Protein AF-0000000086095939 (afdb_homodimer)

Organism: Naegleria lovaniensis (NCBI:txid51637)

Secondary structure (DSSP, 8-state):
--GGGTGGG------HHHHTTSTTEEEEEEEETTT--EEEEEEGGGS-HHHHHHHHHHHHHHHHHHHHHT---EEEEEEEEEE-SSS--EEEEEEE-SSEEEEEEE-/--TTTTGGG------HHHHTTSTTEEEEEEEETTT--EEEEEEGGGS-HHHHHHHHHHHHHHHHHHHHHT---EEEEEEEEEE-SSS--EEEEEEE-SSEEEEEEE-

Solvent-accessible surface area (backbone atoms only — not comparable to full-atom values): 11436 Å² total; per-residue (Å²): 137,66,75,78,62,60,65,75,54,65,61,76,63,66,49,59,66,61,56,66,63,40,80,45,54,50,22,35,37,31,30,33,63,86,77,51,48,75,75,44,56,35,62,59,40,49,78,35,57,64,50,60,47,33,50,44,52,29,51,54,35,51,49,48,39,37,62,70,67,70,49,82,51,42,72,41,37,38,37,41,33,32,38,34,93,88,46,78,47,36,34,42,42,35,38,46,57,98,57,37,34,42,38,39,32,30,83,136,63,74,75,64,59,62,73,55,61,63,74,65,64,48,59,66,61,58,66,63,40,82,45,54,52,24,34,36,32,31,33,63,87,75,52,47,76,75,44,55,36,60,58,41,48,76,35,58,66,50,60,46,32,50,44,52,27,52,55,34,51,49,48,38,37,62,69,66,71,48,82,51,42,70,40,38,37,38,41,33,31,39,36,92,89,46,77,47,35,33,42,42,34,38,46,56,96,56,38,32,41,38,38,33,30,84

Foldseek 3Di:
DDPVVPVVPPCPCPVVVVVVPDPQWQKKWKAWLVPGHTPDIDGPCVVPVVVSSVVSVVVVVVVVVCVVVVDPDDDAWDKDWDDDPVDHIKMWTWGDDPTMIIITIGD/DDPVVPVLPPCPCPVVVVVVPDPQWQKKWKAFLVPRHTPDIDGPCVVPVVVSSVVSVVVVVVVVVCVVVVDPDDDAWDKDWDDDPVDHIKMWTWGDDPTMIIITIGD

Radius of gyration: 18.58 Å; Cα contacts (8 Å, |Δi|>4): 393; chains: 2; bounding box: 46×47×53 Å

Structure (mmCIF, N/CA/C/O backbone):
data_AF-0000000086095939-model_v1
#
loop_
_entity.id
_entity.type
_entity.pdbx_description
1 polymer 'Uncharacterized protein'
#
loop_
_atom_site.group_PDB
_atom_site.id
_atom_site.type_symbol
_atom_site.label_atom_id
_atom_site.label_alt_id
_atom_site.label_comp_id
_atom_site.label_asym_id
_atom_site.label_entity_id
_atom_site.label_seq_id
_atom_site.pdbx_PDB_ins_code
_atom_site.Cartn_x
_atom_site.Cartn_y
_atom_site.Cartn_z
_atom_site.occupancy
_atom_site.B_iso_or_equiv
_atom_site.auth_seq_id
_atom_site.auth_comp_id
_atom_site.auth_asym_id
_atom_site.auth_atom_id
_atom_site.pdbx_PDB_model_num
ATOM 1 N N . MET A 1 1 ? 16.266 -15.523 -33.219 1 27.52 1 MET A N 1
ATOM 2 C CA . MET A 1 1 ? 16 -16.078 -31.875 1 27.52 1 MET A CA 1
ATOM 3 C C . MET A 1 1 ? 16.422 -15.086 -30.797 1 27.52 1 MET A C 1
ATOM 5 O O . MET A 1 1 ? 17.609 -14.875 -30.562 1 27.52 1 MET A O 1
ATOM 9 N N . SER A 1 2 ? 15.695 -13.922 -30.562 1 29.38 2 SER A N 1
ATOM 10 C CA . SER A 1 2 ? 16.062 -12.531 -30.328 1 29.38 2 SER A CA 1
ATOM 11 C C . SER A 1 2 ? 16.625 -12.336 -28.922 1 29.38 2 SER A C 1
ATOM 13 O O . SER A 1 2 ? 16.328 -13.117 -28.016 1 29.38 2 SER A O 1
ATOM 15 N N . LEU A 1 3 ? 17.75 -11.523 -28.641 1 29.02 3 LEU A N 1
ATOM 16 C CA . LEU A 1 3 ? 18.547 -11.055 -27.5 1 29.02 3 LEU A CA 1
ATOM 17 C C . LEU A 1 3 ? 17.656 -10.797 -26.281 1 29.02 3 LEU A C 1
ATOM 19 O O . LEU A 1 3 ? 18.156 -10.781 -25.156 1 29.02 3 LEU A O 1
ATOM 23 N N . LEU A 1 4 ? 16.516 -10.172 -26.594 1 29.78 4 LEU A N 1
ATOM 24 C CA . LEU A 1 4 ? 15.539 -9.75 -25.578 1 29.78 4 LEU A CA 1
ATOM 25 C C . LEU A 1 4 ? 15.086 -10.938 -24.734 1 29.78 4 LEU A C 1
ATOM 27 O O . LEU A 1 4 ? 14.406 -10.758 -23.734 1 29.78 4 LEU A O 1
ATOM 31 N N . SER A 1 5 ? 15.156 -12.125 -25.281 1 31.94 5 SER A N 1
ATOM 32 C CA . SER A 1 5 ? 14.742 -13.367 -24.641 1 31.94 5 SER A CA 1
ATOM 33 C C . SER A 1 5 ? 15.531 -13.609 -23.344 1 31.94 5 SER A C 1
ATOM 35 O O . SER A 1 5 ? 14.977 -14.094 -22.359 1 31.94 5 SER A O 1
ATOM 37 N N . ARG A 1 6 ? 16.906 -13.469 -23.453 1 27.69 6 ARG A N 1
ATOM 38 C CA . ARG A 1 6 ? 17.875 -14 -22.5 1 27.69 6 ARG A CA 1
ATOM 39 C C . ARG A 1 6 ? 17.922 -13.148 -21.234 1 27.69 6 ARG A C 1
ATOM 41 O O . ARG A 1 6 ? 18.406 -13.594 -20.203 1 27.69 6 ARG A O 1
ATOM 48 N N . ASP A 1 7 ? 18.031 -11.805 -21.453 1 29.33 7 ASP A N 1
ATOM 49 C CA . ASP A 1 7 ? 18.344 -10.984 -20.281 1 29.33 7 ASP A CA 1
ATOM 50 C C . ASP A 1 7 ? 17.203 -11.047 -19.266 1 29.33 7 ASP A C 1
ATOM 52 O O . ASP A 1 7 ? 17.359 -10.602 -18.125 1 29.33 7 ASP A O 1
ATOM 56 N N . LEU A 1 8 ? 15.898 -11.117 -19.641 1 30.05 8 LEU A N 1
ATOM 57 C CA . LEU A 1 8 ? 14.711 -11.391 -18.844 1 30.05 8 LEU A CA 1
ATOM 58 C C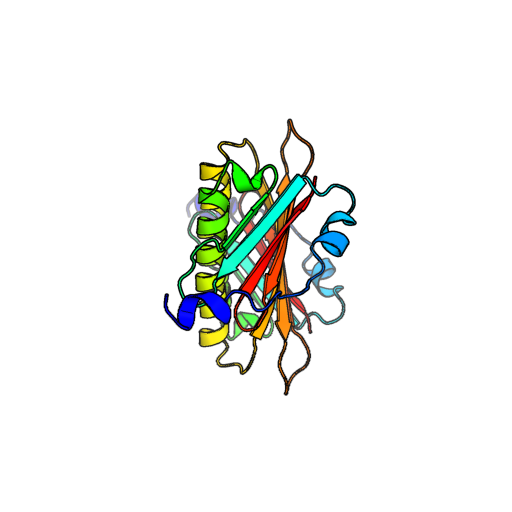 . LEU A 1 8 ? 14.914 -12.609 -17.953 1 30.05 8 LEU A C 1
ATOM 60 O O . LEU A 1 8 ? 14.07 -12.914 -17.109 1 30.05 8 LEU A O 1
ATOM 64 N N . GLN A 1 9 ? 15.805 -13.508 -18.328 1 32.31 9 GLN A N 1
ATOM 65 C CA . GLN A 1 9 ? 16.203 -14.656 -17.547 1 32.31 9 GLN A CA 1
ATOM 66 C C . GLN A 1 9 ? 16.938 -14.227 -16.266 1 32.31 9 GLN A C 1
ATOM 68 O O . GLN A 1 9 ? 17.516 -15.055 -15.57 1 32.31 9 GLN A O 1
ATOM 73 N N . ALA A 1 10 ? 17.562 -13.008 -16.406 1 33.22 10 ALA A N 1
ATOM 74 C CA . ALA A 1 10 ? 18.234 -12.789 -15.125 1 33.22 10 ALA A CA 1
ATOM 75 C C . ALA A 1 10 ? 17.312 -13.125 -13.961 1 33.22 10 ALA A C 1
ATOM 77 O O . ALA A 1 10 ? 16.25 -12.516 -13.797 1 33.22 10 ALA A O 1
ATOM 78 N N . LYS A 1 11 ? 17.109 -14.344 -13.617 1 33.75 11 LYS A N 1
ATOM 79 C CA . LYS A 1 11 ? 16.688 -15.086 -12.438 1 33.75 11 LYS A CA 1
ATOM 80 C C . LYS A 1 11 ? 17 -14.312 -11.164 1 33.75 11 LYS A C 1
ATOM 82 O O . LYS A 1 11 ? 18.156 -14.273 -10.711 1 33.75 11 LYS A O 1
ATOM 87 N N . ALA A 1 12 ? 17.062 -13.047 -11.117 1 35.38 12 ALA A N 1
ATOM 88 C CA . ALA A 1 12 ? 17.156 -12.703 -9.695 1 35.38 12 ALA A CA 1
ATOM 89 C C . ALA A 1 12 ? 16.578 -13.812 -8.828 1 35.38 12 ALA A C 1
ATOM 91 O O . ALA A 1 12 ? 15.391 -14.133 -8.93 1 35.38 12 ALA A O 1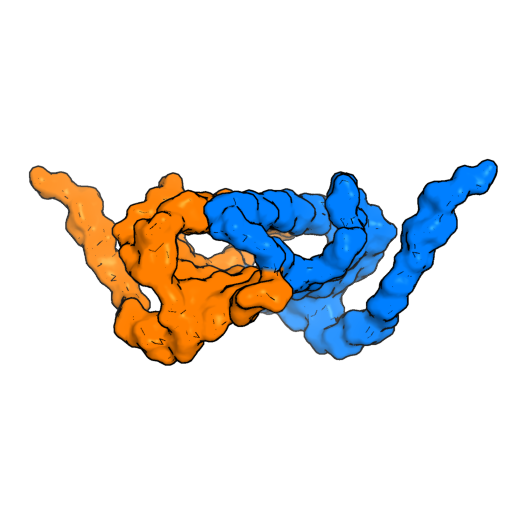
ATOM 92 N N . SER A 1 13 ? 17.25 -14.844 -8.695 1 36.09 13 SER A N 1
ATOM 93 C CA . SER A 1 13 ? 17.219 -16.016 -7.82 1 36.09 13 SER A CA 1
ATOM 94 C C . SER A 1 13 ? 16.625 -15.656 -6.457 1 36.09 13 SER A C 1
ATOM 96 O O . SER A 1 13 ? 17.359 -15.328 -5.527 1 36.09 13 SER A O 1
ATOM 98 N N . PHE A 1 14 ? 16 -14.438 -6.297 1 41 14 PHE A N 1
ATOM 99 C CA . PHE A 1 14 ? 15.312 -14.656 -5.031 1 41 14 PHE A CA 1
ATOM 100 C C . PHE A 1 14 ? 14.945 -16.125 -4.863 1 41 14 PHE A C 1
ATOM 102 O O . PHE A 1 14 ? 14.266 -16.703 -5.711 1 41 14 PHE A O 1
ATOM 109 N N . ASN A 1 15 ? 15.922 -16.797 -4.535 1 44.59 15 ASN A N 1
ATOM 110 C CA . ASN A 1 15 ? 15.648 -18.188 -4.18 1 44.59 15 ASN A CA 1
ATOM 111 C C . ASN A 1 15 ? 14.227 -18.359 -3.646 1 44.59 15 ASN A C 1
ATOM 113 O O . ASN A 1 15 ? 13.922 -17.938 -2.529 1 44.59 15 ASN A O 1
ATOM 117 N N . LEU A 1 16 ? 13.25 -18.281 -4.605 1 49.91 16 LEU A N 1
ATOM 118 C CA . LEU A 1 16 ? 11.891 -18.656 -4.219 1 49.91 16 LEU A CA 1
ATOM 119 C C . LEU A 1 16 ? 11.906 -19.609 -3.027 1 49.91 16 LEU A C 1
ATOM 121 O O . LEU A 1 16 ? 10.914 -19.719 -2.305 1 49.91 16 LEU A O 1
ATOM 125 N N . GLN A 1 17 ? 13.047 -20.328 -3.088 1 51.56 17 GLN A N 1
ATOM 126 C CA . GLN A 1 17 ? 13.172 -21.234 -1.946 1 51.56 17 GLN A CA 1
ATOM 127 C C . GLN A 1 17 ? 13.094 -20.469 -0.629 1 51.56 17 GLN A C 1
ATOM 129 O O . GLN A 1 17 ? 12.516 -20.953 0.345 1 51.56 17 GLN A O 1
ATOM 134 N N . SER A 1 18 ? 13.703 -19.25 -0.676 1 54.34 18 SER A N 1
ATOM 135 C CA . SER A 1 18 ? 13.68 -18.469 0.556 1 54.34 18 SER A CA 1
ATOM 136 C C . SER A 1 18 ? 12.281 -17.938 0.844 1 54.34 18 SER A C 1
ATOM 138 O O . SER A 1 18 ? 11.898 -17.781 2.006 1 54.34 18 SER A O 1
ATOM 140 N N . LEU A 1 19 ? 11.547 -17.719 -0.16 1 55.16 19 LEU A N 1
ATOM 141 C CA . LEU A 1 19 ? 10.164 -17.312 0.061 1 55.16 19 LEU A CA 1
ATOM 142 C C . LEU A 1 19 ? 9.305 -18.5 0.504 1 55.16 19 LEU A C 1
ATOM 144 O O . LEU A 1 19 ? 8.312 -18.312 1.207 1 55.16 19 LEU A O 1
ATOM 148 N N . GLU A 1 20 ? 9.875 -19.672 0.061 1 54.62 20 GLU A N 1
ATOM 149 C CA . GLU A 1 20 ? 9.211 -20.891 0.509 1 54.62 20 GLU A CA 1
ATOM 150 C C . GLU A 1 20 ? 9.336 -21.062 2.02 1 54.62 20 GLU A C 1
ATOM 152 O O . GLU A 1 20 ? 8.547 -21.781 2.635 1 54.62 20 GLU A O 1
ATOM 157 N N . ALA A 1 21 ? 10.219 -20.219 2.527 1 64.56 21 ALA A N 1
ATOM 158 C CA . ALA A 1 21 ? 10.469 -20.406 3.953 1 64.56 21 ALA A CA 1
ATOM 159 C C . ALA A 1 21 ? 9.656 -19.422 4.789 1 64.56 21 ALA A C 1
ATOM 161 O O . ALA A 1 21 ? 9.727 -19.438 6.02 1 64.56 21 ALA A O 1
ATOM 162 N N . ILE A 1 22 ? 8.758 -18.672 4.031 1 71.81 22 ILE A N 1
ATOM 163 C CA . ILE A 1 22 ? 7.98 -17.734 4.828 1 71.81 22 ILE A CA 1
ATOM 164 C C . ILE A 1 22 ? 6.789 -18.453 5.461 1 71.81 22 ILE A C 1
ATOM 166 O O . ILE A 1 22 ? 6.012 -19.109 4.762 1 71.81 22 ILE A O 1
ATOM 170 N N . GLU A 1 23 ? 6.836 -18.5 6.738 1 82.38 23 GLU A N 1
ATOM 171 C CA . GLU A 1 23 ? 5.742 -19.141 7.457 1 82.38 23 GLU A CA 1
ATOM 172 C C . GLU A 1 23 ? 4.391 -18.578 7.027 1 82.38 23 GLU A C 1
ATOM 174 O O . GLU A 1 23 ? 4.223 -17.359 6.922 1 82.38 23 GLU A O 1
ATOM 179 N N . GLY A 1 24 ? 3.57 -19.484 6.648 1 91.38 24 GLY A N 1
ATOM 180 C CA . GLY A 1 24 ? 2.211 -19.078 6.336 1 91.38 24 GLY A CA 1
ATOM 181 C C . GLY A 1 24 ? 2.031 -18.656 4.887 1 91.38 24 GLY A C 1
ATOM 182 O O . GLY A 1 24 ? 0.949 -18.234 4.488 1 91.38 24 GLY A O 1
ATOM 183 N N . GLN A 1 25 ? 3.096 -18.922 4.129 1 92.5 25 GLN A N 1
ATOM 184 C CA . GLN A 1 25 ? 3.029 -18.516 2.732 1 92.5 25 GLN A CA 1
ATOM 185 C C . GLN A 1 25 ? 1.99 -19.328 1.966 1 92.5 25 GLN A C 1
ATOM 187 O O . GLN A 1 25 ? 2.037 -20.562 1.962 1 92.5 25 GLN A O 1
ATOM 192 N N . LYS A 1 26 ? 1.109 -18.641 1.237 1 92.94 26 LYS A N 1
ATOM 193 C CA . LYS A 1 26 ? 0.03 -19.281 0.495 1 92.94 26 LYS A CA 1
ATOM 194 C C . LYS A 1 26 ? 0.13 -18.984 -0.997 1 92.94 26 LYS A C 1
ATOM 196 O O . LYS A 1 26 ? -0.54 -19.625 -1.812 1 92.94 26 LYS A O 1
ATOM 201 N N . GLY A 1 27 ? 1.018 -17.969 -1.27 1 93.75 27 GLY A N 1
ATOM 202 C CA . GLY A 1 27 ? 1.169 -17.594 -2.666 1 93.75 27 GLY A CA 1
ATOM 203 C C . GLY A 1 27 ? 2.371 -16.703 -2.918 1 93.75 27 GLY A C 1
ATOM 204 O O . GLY A 1 27 ? 2.879 -16.062 -1.997 1 93.75 27 GLY A O 1
ATOM 205 N N . TYR A 1 28 ? 2.688 -16.812 -4.176 1 93.31 28 TYR A N 1
ATOM 206 C CA . TYR A 1 28 ? 3.838 -16.031 -4.613 1 93.31 28 TYR A CA 1
ATOM 207 C C . TYR A 1 28 ? 3.666 -15.562 -6.055 1 93.31 28 TYR A C 1
ATOM 209 O O . TYR A 1 28 ? 3.156 -16.297 -6.895 1 93.31 28 TYR A O 1
ATOM 217 N N . GLY A 1 29 ? 4.113 -14.289 -6.316 1 94.94 29 GLY A N 1
ATOM 218 C CA . GLY A 1 29 ? 4.062 -13.758 -7.668 1 94.94 29 GLY A CA 1
ATOM 219 C C . GLY A 1 29 ? 5.184 -12.773 -7.969 1 94.94 29 GLY A C 1
ATOM 220 O O . GLY A 1 29 ? 5.758 -12.18 -7.055 1 94.94 29 GLY A O 1
ATOM 221 N N . VAL A 1 30 ? 5.504 -12.75 -9.203 1 95.81 30 VAL A N 1
ATOM 222 C CA . VAL A 1 30 ? 6.492 -11.781 -9.68 1 95.81 30 VAL A CA 1
ATOM 223 C C . VAL A 1 30 ? 5.91 -10.977 -10.836 1 95.81 30 VAL A C 1
ATOM 225 O O . VAL A 1 30 ? 5.348 -11.539 -11.773 1 95.81 30 VAL A O 1
ATOM 228 N N . ILE A 1 31 ? 6.035 -9.695 -10.719 1 96.81 31 ILE A N 1
ATOM 229 C CA . ILE A 1 31 ? 5.508 -8.773 -11.727 1 96.81 31 ILE A CA 1
ATOM 230 C C . ILE A 1 31 ? 6.66 -8.031 -12.406 1 96.81 31 ILE A C 1
ATOM 232 O O . ILE A 1 31 ? 7.602 -7.594 -11.742 1 96.81 31 ILE A O 1
ATOM 236 N N . ASP A 1 32 ? 6.625 -7.965 -13.719 1 97.12 32 ASP A N 1
ATOM 237 C CA . ASP A 1 32 ? 7.547 -7.113 -14.461 1 97.12 32 ASP A CA 1
ATOM 238 C C . ASP A 1 32 ? 7.188 -5.637 -14.297 1 97.12 32 ASP A C 1
ATOM 240 O O . ASP A 1 32 ? 6.109 -5.207 -14.703 1 97.12 32 ASP A O 1
ATOM 244 N N . ASN A 1 33 ? 8.094 -4.859 -13.828 1 94.25 33 ASN A N 1
ATOM 245 C CA . ASN A 1 33 ? 7.809 -3.463 -13.523 1 94.25 33 ASN A CA 1
ATOM 246 C C . ASN A 1 33 ? 7.703 -2.623 -14.797 1 94.25 33 ASN A C 1
ATOM 248 O O . ASN A 1 33 ? 7.176 -1.509 -14.766 1 94.25 33 ASN A O 1
ATOM 252 N N . THR A 1 34 ? 8.273 -3.09 -15.852 1 93.25 34 THR A N 1
ATOM 253 C CA . THR A 1 34 ? 8.312 -2.318 -17.094 1 93.25 34 THR A CA 1
ATOM 254 C C . THR A 1 34 ? 6.922 -2.217 -17.703 1 93.25 34 THR A C 1
ATOM 256 O O . THR A 1 34 ? 6.543 -1.167 -18.234 1 93.25 34 THR A O 1
ATOM 259 N N . ASN A 1 35 ? 6.129 -3.287 -17.562 1 94.06 35 ASN A N 1
ATOM 260 C CA . ASN A 1 35 ? 4.844 -3.256 -18.25 1 94.06 35 ASN A CA 1
ATOM 261 C C . ASN A 1 35 ? 3.725 -3.809 -17.375 1 94.06 35 ASN A C 1
ATOM 263 O O . ASN A 1 35 ? 2.559 -3.814 -17.781 1 94.06 35 ASN A O 1
ATOM 267 N N . GLY A 1 36 ? 4.047 -4.285 -16.266 1 95 36 GLY A N 1
ATOM 268 C CA . GLY A 1 36 ? 3.027 -4.758 -15.344 1 95 36 GLY A CA 1
ATOM 269 C C . GLY A 1 36 ? 2.625 -6.199 -15.586 1 95 36 GLY A C 1
ATOM 270 O O . GLY A 1 36 ? 1.687 -6.703 -14.969 1 95 36 GLY A O 1
ATOM 271 N N . THR A 1 37 ? 3.289 -6.867 -16.469 1 95.69 37 THR A N 1
ATOM 272 C CA . THR A 1 37 ? 2.957 -8.25 -16.781 1 95.69 37 THR A CA 1
ATOM 273 C C . THR A 1 37 ? 3.389 -9.18 -15.656 1 95.69 37 THR A C 1
ATOM 275 O O . THR A 1 37 ? 4.469 -9.008 -15.078 1 95.69 37 THR A O 1
ATOM 278 N N . VAL A 1 38 ? 2.568 -10.219 -15.414 1 95.88 38 VAL A N 1
ATOM 279 C CA . VAL A 1 38 ? 2.918 -11.234 -14.43 1 95.88 38 VAL A CA 1
ATOM 280 C C . VAL A 1 38 ? 3.891 -12.234 -15.047 1 95.88 38 VAL A C 1
ATOM 282 O O . VAL A 1 38 ? 3.557 -12.914 -16.016 1 95.88 38 VAL A O 1
ATOM 285 N N . ILE A 1 39 ? 5.055 -12.297 -14.438 1 94.62 39 ILE A N 1
ATOM 286 C CA . ILE A 1 39 ? 6.121 -13.156 -14.938 1 94.62 39 ILE A CA 1
ATOM 287 C C . ILE A 1 39 ? 5.961 -14.562 -14.375 1 94.62 39 ILE A C 1
ATOM 289 O O . ILE A 1 39 ? 6.215 -15.547 -15.07 1 94.62 39 ILE A O 1
ATOM 293 N N . HIS A 1 40 ? 5.562 -14.68 -13.117 1 93.88 40 HIS A N 1
ATOM 294 C CA . HIS A 1 40 ? 5.445 -15.945 -12.398 1 93.88 40 HIS A CA 1
ATOM 295 C C . HIS A 1 40 ? 4.418 -15.852 -11.273 1 93.88 40 HIS A C 1
ATOM 297 O O . HIS A 1 40 ? 4.32 -14.82 -10.609 1 93.88 40 HIS A O 1
ATOM 303 N N . SER A 1 41 ? 3.684 -16.859 -11.141 1 94 41 SER A N 1
ATOM 304 C CA . SER A 1 41 ? 2.787 -16.938 -9.984 1 94 41 SER A CA 1
ATOM 305 C C . SER A 1 41 ? 2.596 -18.375 -9.539 1 94 41 SER A C 1
ATOM 307 O O . SER A 1 41 ? 2.652 -19.297 -10.352 1 94 41 SER A O 1
ATOM 309 N N . GLU A 1 42 ? 2.447 -18.594 -8.266 1 92.81 42 GLU A N 1
ATOM 310 C CA . GLU A 1 42 ? 2.209 -19.891 -7.648 1 92.81 42 GLU A CA 1
ATOM 311 C C . GLU A 1 42 ? 1.222 -19.781 -6.488 1 92.81 42 GLU A C 1
ATOM 313 O O . GLU A 1 42 ? 0.965 -18.688 -5.984 1 92.81 42 GLU A O 1
ATOM 318 N N . GLY A 1 43 ? 0.576 -20.984 -6.16 1 93 43 GLY A N 1
ATOM 319 C CA . GLY A 1 43 ? -0.364 -21.016 -5.051 1 93 43 GLY A CA 1
ATOM 320 C C . GLY A 1 43 ? -1.645 -20.25 -5.332 1 93 43 GLY A C 1
ATOM 321 O O . GLY A 1 43 ? -2.158 -20.281 -6.453 1 93 43 GLY A O 1
ATOM 322 N N . ILE A 1 44 ? -2.125 -19.562 -4.355 1 89.75 44 ILE A N 1
ATOM 323 C CA . ILE A 1 44 ? -3.383 -18.844 -4.465 1 89.75 44 ILE A CA 1
ATOM 324 C C . ILE A 1 44 ? -3.281 -17.797 -5.57 1 89.75 44 ILE A C 1
ATOM 326 O O . ILE A 1 44 ? -4.238 -17.562 -6.312 1 89.75 44 ILE A O 1
ATOM 330 N N . LEU A 1 45 ? -2.135 -17.188 -5.73 1 92.31 45 LEU A N 1
ATOM 331 C CA . LEU A 1 45 ? -1.97 -16.094 -6.668 1 92.31 45 LEU A CA 1
ATOM 332 C C . LEU A 1 45 ? -1.957 -16.594 -8.109 1 92.31 45 LEU A C 1
ATOM 334 O O . LEU A 1 45 ? -2.213 -15.828 -9.039 1 92.31 45 LEU A O 1
ATOM 338 N N . LYS A 1 46 ? -1.621 -17.922 -8.242 1 92.56 46 LYS A N 1
ATOM 339 C CA . LYS A 1 46 ? -1.665 -18.5 -9.578 1 92.56 46 LYS A CA 1
ATOM 340 C C . LYS A 1 46 ? -3.096 -18.562 -10.102 1 92.56 46 LYS A C 1
ATOM 342 O O . LYS A 1 46 ? -3.326 -18.422 -11.305 1 92.56 46 LYS A O 1
ATOM 347 N N . ASN A 1 47 ? -3.967 -18.719 -9.172 1 89.81 47 ASN A N 1
ATOM 348 C CA . ASN A 1 47 ? -5.363 -18.922 -9.539 1 89.81 47 ASN A CA 1
ATOM 349 C C . ASN A 1 47 ? -6.129 -17.594 -9.57 1 89.81 47 ASN A C 1
ATOM 351 O O . ASN A 1 47 ? -7.305 -17.562 -9.945 1 89.81 47 ASN A O 1
ATOM 355 N N . GLN A 1 48 ? -5.543 -16.578 -9.227 1 86.25 48 GLN A N 1
ATOM 356 C CA . GLN A 1 48 ? -6.164 -15.266 -9.195 1 86.25 48 GLN A CA 1
ATOM 357 C C . GLN A 1 48 ? -5.254 -14.211 -9.82 1 86.25 48 GLN A C 1
ATOM 359 O O . GLN A 1 48 ? -4.762 -13.32 -9.133 1 86.25 48 GLN A O 1
ATOM 364 N N . PRO A 1 49 ? -5.07 -14.289 -11.07 1 81.69 49 PRO A N 1
ATOM 365 C CA . PRO A 1 49 ? -4.105 -13.398 -11.727 1 81.69 49 PRO A CA 1
ATOM 366 C C . PRO A 1 49 ? -4.488 -11.93 -11.602 1 81.69 49 PRO A C 1
ATOM 368 O O . PRO A 1 49 ? -3.617 -11.055 -11.664 1 81.69 49 PRO A O 1
ATOM 371 N N . GLU A 1 50 ? -5.754 -11.688 -11.469 1 89.56 50 GLU A N 1
ATOM 372 C CA . GLU A 1 50 ? -6.199 -10.297 -11.359 1 89.56 50 GLU A CA 1
ATOM 373 C C . GLU A 1 50 ? -5.621 -9.633 -10.109 1 89.56 50 GLU A C 1
ATOM 375 O O . GLU A 1 50 ? -5.422 -8.414 -10.094 1 89.56 50 GLU A O 1
ATOM 380 N N . LEU A 1 51 ? -5.324 -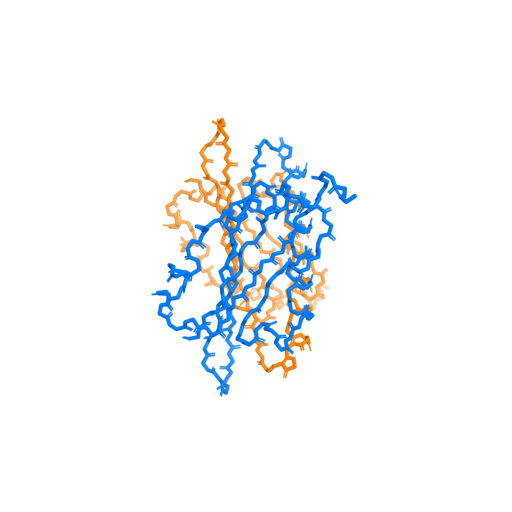10.43 -9.094 1 91.69 51 LEU A N 1
ATOM 381 C CA . LEU A 1 51 ? -4.801 -9.883 -7.848 1 91.69 51 LEU A CA 1
ATOM 382 C C . LEU A 1 51 ? -3.449 -9.211 -8.07 1 91.69 51 LEU A C 1
ATOM 384 O O . LEU A 1 51 ? -3.219 -8.094 -7.609 1 91.69 51 LEU A O 1
ATOM 388 N N . LEU A 1 52 ? -2.627 -9.852 -8.891 1 95.06 52 LEU A N 1
ATOM 389 C CA . LEU A 1 52 ? -1.305 -9.305 -9.164 1 95.06 52 LEU A CA 1
ATOM 390 C C . LEU A 1 52 ? -1.404 -8.078 -10.07 1 95.06 52 LEU A C 1
ATOM 392 O O . LEU A 1 52 ? -0.612 -7.145 -9.945 1 95.06 52 LEU A O 1
ATOM 396 N N . THR A 1 53 ? -2.365 -8.086 -10.898 1 92.81 53 THR A N 1
ATOM 397 C CA . THR A 1 53 ? -2.609 -6.91 -11.727 1 92.81 53 THR A CA 1
ATOM 398 C C . THR A 1 53 ? -3.02 -5.719 -10.867 1 92.81 53 THR A C 1
ATOM 400 O O . THR A 1 53 ? -2.551 -4.602 -11.086 1 92.81 53 THR A O 1
ATOM 403 N N . HIS A 1 54 ? -3.852 -5.941 -9.906 1 93 54 HIS A N 1
ATOM 404 C CA . HIS A 1 54 ? -4.27 -4.871 -9.016 1 93 54 HIS A CA 1
ATOM 405 C C . HIS A 1 54 ? -3.096 -4.352 -8.188 1 93 54 HIS A C 1
ATOM 407 O O . HIS A 1 54 ? -3.014 -3.152 -7.906 1 93 54 HIS A O 1
ATOM 413 N N . ILE A 1 55 ? -2.238 -5.219 -7.816 1 96.19 55 ILE A N 1
ATOM 414 C CA . ILE A 1 55 ? -1.051 -4.801 -7.078 1 96.19 55 ILE A CA 1
ATOM 415 C C . ILE A 1 55 ? -0.224 -3.846 -7.934 1 96.19 55 ILE A C 1
ATOM 417 O O . ILE A 1 55 ? 0.288 -2.84 -7.434 1 96.19 55 ILE A O 1
ATOM 421 N N . TYR A 1 56 ? -0.208 -4.168 -9.195 1 95.06 56 TYR A N 1
ATOM 422 C CA . TYR A 1 56 ? 0.517 -3.285 -10.102 1 95.06 56 TYR A CA 1
ATOM 423 C C . TYR A 1 56 ? -0.107 -1.895 -10.125 1 95.06 56 TYR A C 1
ATOM 425 O O . TYR A 1 56 ? 0.605 -0.888 -10.125 1 95.06 56 TYR A O 1
ATOM 433 N N . PHE A 1 57 ? -1.37 -1.795 -10.078 1 93.62 57 PHE A N 1
ATOM 434 C CA . PHE A 1 57 ? -2.043 -0.501 -10.062 1 93.62 57 PHE A CA 1
ATOM 435 C C . PHE A 1 57 ? -1.748 0.253 -8.773 1 93.62 57 PHE A C 1
ATOM 437 O O . PHE A 1 57 ? -1.563 1.473 -8.789 1 93.62 57 PHE A O 1
ATOM 444 N N . ILE A 1 58 ? -1.693 -0.476 -7.703 1 95.38 58 ILE A N 1
ATOM 445 C CA . ILE A 1 58 ? -1.344 0.129 -6.422 1 95.38 58 ILE A CA 1
ATOM 446 C C . ILE A 1 58 ? 0.048 0.751 -6.508 1 95.38 58 ILE A C 1
ATOM 448 O O . ILE A 1 58 ? 0.248 1.899 -6.102 1 95.38 58 ILE A O 1
ATOM 452 N N . LEU A 1 59 ? 0.974 0.053 -7.152 1 95.62 59 LEU A N 1
ATOM 453 C CA . LEU A 1 59 ? 2.344 0.535 -7.281 1 95.62 59 LEU A CA 1
ATOM 454 C C . LEU A 1 59 ? 2.4 1.79 -8.148 1 95.62 59 LEU A C 1
ATOM 456 O O . LEU A 1 59 ? 3.213 2.684 -7.898 1 95.62 59 LEU A O 1
ATOM 460 N N . GLN A 1 60 ? 1.55 1.861 -9.117 1 93.81 60 GLN A N 1
ATOM 461 C CA . GLN A 1 60 ? 1.493 3.074 -9.922 1 93.81 60 GLN A CA 1
ATOM 462 C C . GLN A 1 60 ? 1.066 4.277 -9.086 1 93.81 60 GLN A C 1
ATOM 464 O O . GLN A 1 60 ? 1.614 5.371 -9.234 1 93.81 60 GLN A O 1
ATOM 469 N N . ASP A 1 61 ? 0.105 4.082 -8.25 1 92.56 61 ASP A N 1
ATOM 470 C CA . ASP A 1 61 ? -0.345 5.168 -7.383 1 92.56 61 ASP A CA 1
ATOM 471 C C . ASP A 1 61 ? 0.739 5.562 -6.383 1 92.56 61 ASP A C 1
ATOM 473 O O . ASP A 1 61 ? 0.888 6.738 -6.051 1 92.56 61 ASP A O 1
ATOM 477 N N . VAL A 1 62 ? 1.524 4.598 -5.883 1 94.19 62 VAL A N 1
ATOM 478 C CA . VAL A 1 62 ? 2.645 4.875 -4.988 1 94.19 62 VAL A CA 1
ATOM 479 C C . VAL A 1 62 ? 3.678 5.738 -5.711 1 94.19 62 VAL A C 1
ATOM 481 O O . VAL A 1 62 ? 4.27 6.641 -5.109 1 94.19 62 VAL A O 1
ATOM 484 N N . ASN A 1 63 ? 3.844 5.418 -6.965 1 89.06 63 ASN A N 1
ATOM 485 C CA . ASN A 1 63 ? 4.742 6.258 -7.746 1 89.06 63 ASN A CA 1
ATOM 486 C C . ASN A 1 63 ? 4.277 7.711 -7.77 1 89.06 63 ASN A C 1
ATOM 488 O O . ASN A 1 63 ? 5.098 8.633 -7.801 1 89.06 63 ASN A O 1
ATOM 492 N N . GLY A 1 64 ? 3.057 7.863 -7.766 1 87.19 64 GLY A N 1
ATOM 493 C CA . GLY A 1 64 ? 2.52 9.211 -7.676 1 87.19 64 GLY A CA 1
ATOM 494 C C . GLY A 1 64 ? 2.936 9.938 -6.41 1 87.19 64 GLY A C 1
ATOM 495 O O . GLY A 1 64 ? 3.234 11.133 -6.445 1 87.19 64 GLY A O 1
ATOM 496 N N . LEU A 1 65 ? 2.967 9.258 -5.293 1 86.25 65 LEU A N 1
ATOM 497 C CA . LEU A 1 65 ? 3.453 9.812 -4.035 1 86.25 65 LEU A CA 1
ATOM 498 C C . LEU A 1 65 ? 4.887 10.312 -4.18 1 86.25 65 LEU A C 1
ATOM 500 O O . LEU A 1 65 ? 5.219 11.398 -3.707 1 86.25 65 LEU A O 1
ATOM 504 N N . LEU A 1 66 ? 5.66 9.586 -4.848 1 84.81 66 LEU A N 1
ATOM 505 C CA . LEU A 1 66 ? 7.07 9.906 -5.066 1 84.81 66 LEU A CA 1
ATOM 506 C C . LEU A 1 66 ? 7.219 11.156 -5.926 1 84.81 66 LEU A C 1
ATOM 508 O O . LEU A 1 66 ? 8.039 12.023 -5.629 1 84.81 66 LEU A O 1
ATOM 512 N N . THR A 1 67 ? 6.461 11.156 -6.945 1 79.94 67 THR A N 1
ATOM 513 C CA . THR A 1 67 ? 6.523 12.289 -7.859 1 79.94 67 THR A CA 1
ATOM 514 C C . THR A 1 67 ? 6.105 13.578 -7.156 1 79.94 67 THR A C 1
ATOM 516 O O . THR A 1 67 ? 6.703 14.633 -7.375 1 79.94 67 THR A O 1
ATOM 519 N N . SER A 1 68 ? 5.152 13.445 -6.309 1 75.19 68 SER A N 1
ATOM 520 C CA . SER A 1 68 ? 4.633 14.625 -5.617 1 75.19 68 SER A CA 1
ATOM 521 C C . SER A 1 68 ? 5.609 15.117 -4.555 1 75.19 68 SER A C 1
ATOM 523 O O . SER A 1 68 ? 5.703 16.312 -4.297 1 75.19 68 SER A O 1
ATOM 525 N N . SER A 1 69 ? 6.234 14.203 -3.846 1 75.19 69 SER A N 1
ATOM 526 C CA . SER A 1 69 ? 7.156 14.57 -2.779 1 75.19 69 SER A CA 1
ATOM 527 C C . SER A 1 69 ? 8.438 15.172 -3.344 1 75.19 69 SER A C 1
ATOM 529 O O . SER A 1 69 ? 9.211 15.797 -2.613 1 75.19 69 SER A O 1
ATOM 531 N N . ASN A 1 70 ? 8.562 15.086 -4.781 1 68.75 70 ASN A N 1
ATOM 532 C CA . ASN A 1 70 ? 9.758 15.57 -5.461 1 68.75 70 ASN A CA 1
ATOM 533 C C . ASN A 1 70 ? 11.031 15.086 -4.77 1 68.75 70 ASN A C 1
ATOM 535 O O . ASN A 1 70 ? 11.977 15.859 -4.594 1 68.75 70 ASN A O 1
ATOM 539 N N . SER A 1 71 ? 10.797 13.906 -4.348 1 75.69 71 SER A N 1
ATOM 540 C CA . SER A 1 71 ? 11.953 13.352 -3.641 1 75.69 71 SER A CA 1
ATOM 541 C C . SER A 1 71 ? 12.688 12.328 -4.496 1 75.69 71 SER A C 1
ATOM 543 O O . SER A 1 71 ? 12.18 11.906 -5.539 1 75.69 71 SER A O 1
ATOM 545 N N . GLY A 1 72 ? 14.016 12.086 -4.367 1 84.81 72 GLY A N 1
ATOM 546 C CA . GLY A 1 72 ? 14.781 11.008 -4.973 1 84.81 72 GLY A CA 1
ATOM 547 C C . GLY A 1 72 ? 14.484 9.656 -4.363 1 84.81 72 GLY A C 1
ATOM 548 O O . GLY A 1 72 ? 15.289 8.727 -4.477 1 84.81 72 GLY A O 1
ATOM 549 N N . GLU A 1 73 ? 13.32 9.578 -3.828 1 88.06 73 GLU A N 1
ATOM 550 C CA . GLU A 1 73 ? 12.977 8.367 -3.088 1 88.06 73 GLU A CA 1
ATOM 551 C C . GLU A 1 73 ? 12.555 7.242 -4.031 1 88.06 73 GLU A C 1
ATOM 553 O O . GLU A 1 73 ? 12.102 7.504 -5.148 1 88.06 73 GLU A O 1
ATOM 558 N N . THR A 1 74 ? 12.797 6.043 -3.6 1 91.75 74 THR A N 1
ATOM 559 C CA . THR A 1 74 ? 12.32 4.832 -4.258 1 91.75 74 THR A CA 1
ATOM 560 C C . THR A 1 74 ? 11.516 3.969 -3.287 1 91.75 74 THR A C 1
ATOM 562 O O . THR A 1 74 ? 11.859 3.879 -2.105 1 91.75 74 THR A O 1
ATOM 565 N N . MET A 1 75 ? 10.406 3.443 -3.793 1 92.69 75 MET A N 1
ATOM 566 C CA . MET A 1 75 ? 9.625 2.543 -2.949 1 92.69 75 MET A CA 1
ATOM 567 C C . MET A 1 75 ? 10.305 1.184 -2.828 1 92.69 75 MET A C 1
ATOM 569 O O . MET A 1 75 ? 10.641 0.56 -3.838 1 92.69 75 MET A O 1
ATOM 573 N N . LYS A 1 76 ? 10.477 0.722 -1.605 1 92.44 76 LYS A N 1
ATOM 574 C CA . LYS A 1 76 ? 11.18 -0.544 -1.403 1 92.44 76 LYS A CA 1
ATOM 575 C C . LYS A 1 76 ? 10.219 -1.632 -0.927 1 92.44 76 LYS A C 1
ATOM 577 O O . LYS A 1 76 ? 10.266 -2.766 -1.409 1 92.44 76 LYS A O 1
ATOM 582 N N . LYS A 1 77 ? 9.398 -1.246 -0.029 1 94.56 77 LYS A N 1
ATOM 583 C CA . LYS A 1 77 ? 8.523 -2.248 0.573 1 94.56 77 LYS A CA 1
ATOM 584 C C . LYS A 1 77 ? 7.109 -1.7 0.767 1 94.56 77 LYS A C 1
ATOM 586 O O . LYS A 1 77 ? 6.938 -0.537 1.137 1 94.56 77 LYS A O 1
ATOM 591 N N . LEU A 1 78 ? 6.137 -2.562 0.548 1 97.25 78 LEU A N 1
ATOM 592 C CA . LEU A 1 78 ? 4.723 -2.316 0.801 1 97.25 78 LEU A CA 1
ATOM 593 C C . LEU A 1 78 ? 4.062 -3.537 1.435 1 97.25 78 LEU A C 1
ATOM 595 O O . LEU A 1 78 ? 4.293 -4.668 1.003 1 97.25 78 LEU A O 1
ATOM 599 N N . GLN A 1 79 ? 3.383 -3.32 2.443 1 96.12 79 GLN A N 1
ATOM 600 C CA . GLN A 1 79 ? 2.643 -4.391 3.105 1 96.12 79 GLN A CA 1
ATOM 601 C C . GLN A 1 79 ? 1.169 -4.023 3.26 1 96.12 79 GLN A C 1
ATOM 603 O O . GLN A 1 79 ? 0.84 -2.91 3.67 1 96.12 79 GLN A O 1
ATOM 608 N N . ILE A 1 80 ? 0.352 -4.926 2.955 1 96.88 80 ILE A N 1
ATOM 609 C CA . ILE A 1 80 ? -1.087 -4.723 3.086 1 96.88 80 ILE A CA 1
ATOM 610 C C . ILE A 1 80 ? -1.694 -5.855 3.914 1 96.88 80 ILE A C 1
ATOM 612 O O . ILE A 1 80 ? -1.544 -7.031 3.576 1 96.88 80 ILE A O 1
ATOM 616 N N . LYS A 1 81 ? -2.389 -5.523 4.922 1 95.31 81 LYS A N 1
ATOM 617 C CA . LYS A 1 81 ? -3.023 -6.508 5.793 1 95.31 81 LYS A CA 1
ATOM 618 C C . LYS A 1 81 ? -4.543 -6.434 5.691 1 95.31 81 LYS A C 1
ATOM 620 O O . LYS A 1 81 ? -5.125 -5.352 5.824 1 95.31 81 LYS A O 1
ATOM 625 N N . PHE A 1 82 ? -5.098 -7.582 5.531 1 94.06 82 PHE A N 1
ATOM 626 C CA . PHE A 1 82 ? -6.547 -7.707 5.457 1 94.06 82 PHE A CA 1
ATOM 627 C C . PHE A 1 82 ? -7.074 -8.57 6.598 1 94.06 82 PHE A C 1
ATOM 629 O O . PHE A 1 82 ? -6.414 -9.516 7.027 1 94.06 82 PHE A O 1
ATOM 636 N N . ASN A 1 83 ? -8.203 -8.18 7 1 93.44 83 ASN A N 1
ATOM 637 C CA . ASN A 1 83 ? -8.953 -8.984 7.957 1 93.44 83 ASN A CA 1
ATOM 638 C C . ASN A 1 83 ? -10.281 -9.453 7.371 1 93.44 83 ASN A C 1
ATOM 640 O O . ASN A 1 83 ? -10.805 -8.844 6.441 1 93.44 83 ASN A O 1
ATOM 644 N N . ASP A 1 84 ? -10.609 -10.523 7.887 1 89.88 84 ASP A N 1
ATOM 645 C CA . ASP A 1 84 ? -11.922 -11.086 7.566 1 89.88 84 ASP A CA 1
ATOM 646 C C . ASP A 1 84 ? -12.555 -11.719 8.797 1 89.88 84 ASP A C 1
ATOM 648 O O . ASP A 1 84 ? -11.859 -12.273 9.648 1 89.88 84 ASP A O 1
ATOM 652 N N . GLN A 1 85 ? -13.766 -11.586 8.82 1 88.25 85 GLN A N 1
ATOM 653 C CA . GLN A 1 85 ? -14.469 -12.148 9.977 1 88.25 85 GLN A CA 1
ATOM 654 C C . GLN A 1 85 ? -14.5 -13.672 9.906 1 88.25 85 GLN A C 1
ATOM 656 O O . GLN A 1 85 ? -14.578 -14.336 10.945 1 88.25 85 GLN A O 1
ATOM 661 N N . ASN A 1 86 ? -14.422 -14.227 8.703 1 88.62 86 ASN A N 1
ATOM 662 C CA . ASN A 1 86 ? -14.648 -15.656 8.523 1 88.62 86 ASN A CA 1
ATOM 663 C C . ASN A 1 86 ? -13.367 -16.375 8.102 1 88.62 86 ASN A C 1
ATOM 665 O O . ASN A 1 86 ? -13.375 -17.594 7.902 1 88.62 86 ASN A O 1
ATOM 669 N N . SER A 1 87 ? -12.359 -15.672 7.883 1 88.31 87 SER A N 1
ATOM 670 C CA . SER A 1 87 ? -11.094 -16.266 7.445 1 88.31 87 SER A CA 1
ATOM 671 C C . SER A 1 87 ? -9.914 -15.641 8.188 1 88.31 87 SER A C 1
ATOM 673 O O . SER A 1 87 ? -10.031 -14.547 8.75 1 88.31 87 SER A O 1
ATOM 675 N N . PRO A 1 88 ? -8.852 -16.406 8.273 1 91.12 88 PRO A N 1
ATOM 676 C CA . PRO A 1 88 ? -7.672 -15.82 8.914 1 91.12 88 PRO A CA 1
ATOM 677 C C . PRO A 1 88 ? -7.168 -14.57 8.195 1 91.12 88 PRO A C 1
ATOM 679 O O . PRO A 1 88 ? -7.379 -14.422 6.988 1 91.12 88 PRO A O 1
ATOM 682 N N . PRO A 1 89 ? -6.523 -13.672 8.93 1 93.56 89 PRO A N 1
ATOM 683 C CA . PRO A 1 89 ? -5.957 -12.477 8.297 1 93.56 89 PRO A CA 1
ATOM 684 C C . PRO A 1 89 ? -4.969 -12.812 7.18 1 93.56 89 PRO A C 1
ATOM 686 O O . PRO A 1 89 ? -4.234 -13.805 7.281 1 93.56 89 PRO A O 1
ATOM 689 N N . THR A 1 90 ? -4.98 -12.086 6.152 1 94.25 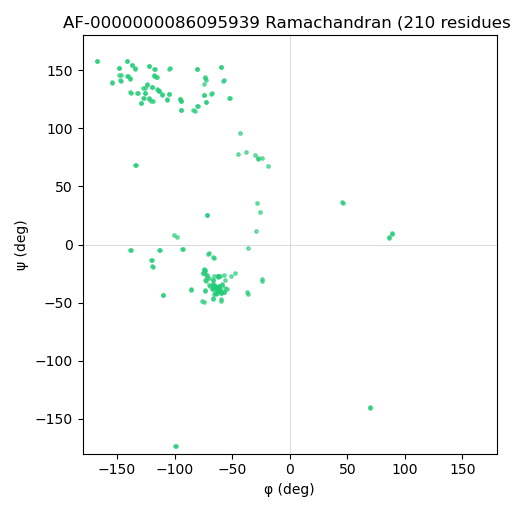90 THR A N 1
ATOM 690 C CA . THR A 1 90 ? -4.055 -12.25 5.039 1 94.25 90 THR A CA 1
ATOM 691 C C . THR A 1 90 ? -3.166 -11.016 4.895 1 94.25 90 THR A C 1
ATOM 693 O O . THR A 1 90 ? -3.594 -9.898 5.191 1 94.25 90 THR A O 1
ATOM 696 N N . THR A 1 91 ? -1.959 -11.266 4.52 1 94.38 91 THR A N 1
ATOM 697 C CA . THR A 1 91 ? -1.022 -10.164 4.32 1 94.38 91 THR A CA 1
ATOM 698 C C . THR A 1 91 ? -0.289 -10.312 2.992 1 94.38 91 THR A C 1
ATOM 700 O O . THR A 1 91 ? 0.2 -11.391 2.664 1 94.38 91 THR A O 1
ATOM 703 N N . TYR A 1 92 ? -0.276 -9.234 2.215 1 94.88 92 TYR A N 1
ATOM 704 C CA . TYR A 1 92 ? 0.591 -9.125 1.048 1 94.88 92 TYR A CA 1
ATOM 705 C C . TYR A 1 92 ? 1.893 -8.414 1.396 1 94.88 92 TYR A C 1
ATOM 707 O O . TYR A 1 92 ? 1.88 -7.246 1.791 1 94.88 92 TYR A O 1
ATOM 715 N N . HIS A 1 93 ? 2.918 -9.141 1.277 1 95.44 93 HIS A N 1
ATOM 716 C CA . HIS A 1 93 ? 4.25 -8.555 1.346 1 95.44 93 HIS A CA 1
ATOM 717 C C . HIS A 1 93 ? 4.793 -8.258 -0.048 1 95.44 93 HIS A C 1
ATOM 719 O O . HIS A 1 93 ? 4.918 -9.164 -0.876 1 95.44 93 HIS A O 1
ATOM 725 N N . ILE A 1 94 ? 5.184 -7.027 -0.292 1 96.19 94 ILE A N 1
ATOM 726 C CA . ILE A 1 94 ? 5.566 -6.602 -1.633 1 96.19 94 ILE A CA 1
ATOM 727 C C . ILE A 1 94 ? 6.926 -5.906 -1.584 1 96.19 94 ILE A C 1
ATOM 729 O O . ILE A 1 94 ? 7.121 -4.965 -0.814 1 96.19 94 ILE A O 1
ATOM 733 N N . ALA A 1 95 ? 7.824 -6.418 -2.291 1 95.75 95 ALA A N 1
ATOM 734 C CA . ALA A 1 95 ? 9.148 -5.824 -2.418 1 95.75 95 ALA A CA 1
ATOM 735 C C . ALA A 1 95 ? 9.453 -5.465 -3.869 1 95.75 95 ALA A C 1
ATOM 737 O O . ALA A 1 95 ? 9.148 -6.234 -4.785 1 95.75 95 ALA A O 1
ATOM 738 N N . LEU A 1 96 ? 9.992 -4.281 -3.975 1 94.19 96 LEU A N 1
ATOM 739 C CA . LEU A 1 96 ? 10.297 -3.803 -5.32 1 94.19 96 LEU A CA 1
ATOM 740 C C . LEU A 1 96 ? 11.797 -3.83 -5.574 1 94.19 96 LEU A C 1
ATOM 742 O O . LEU A 1 96 ? 12.586 -3.352 -4.75 1 94.19 96 LEU A O 1
ATOM 746 N N . SER A 1 97 ? 12.133 -4.484 -6.605 1 92.5 97 SER A N 1
ATOM 747 C CA . SER A 1 97 ? 13.484 -4.355 -7.145 1 92.5 97 SER A CA 1
ATOM 748 C C . SER A 1 97 ? 13.516 -3.4 -8.328 1 92.5 97 SER A C 1
ATOM 750 O O . SER A 1 97 ? 12.531 -2.711 -8.609 1 92.5 97 SER A O 1
ATOM 752 N N . LYS A 1 98 ? 14.633 -3.279 -9 1 89.44 98 LYS A N 1
ATOM 753 C CA . LYS A 1 98 ? 14.789 -2.375 -10.141 1 89.44 98 LYS A CA 1
ATOM 754 C C . LYS A 1 98 ? 13.875 -2.775 -11.289 1 89.44 98 LYS A C 1
ATOM 756 O O . LYS A 1 98 ? 13.227 -1.921 -11.906 1 89.44 98 LYS A O 1
ATOM 761 N N . SER A 1 99 ? 13.703 -4.07 -11.531 1 93.94 99 SER A N 1
ATOM 762 C CA . SER A 1 99 ? 12.977 -4.492 -12.719 1 93.94 99 SER A CA 1
ATOM 763 C C . SER A 1 99 ? 11.727 -5.285 -12.352 1 93.94 99 SER A C 1
ATOM 765 O O . SER A 1 99 ? 10.82 -5.441 -13.172 1 93.94 99 SER A O 1
ATOM 767 N N . SER A 1 100 ? 11.742 -5.773 -11.125 1 95.38 100 SER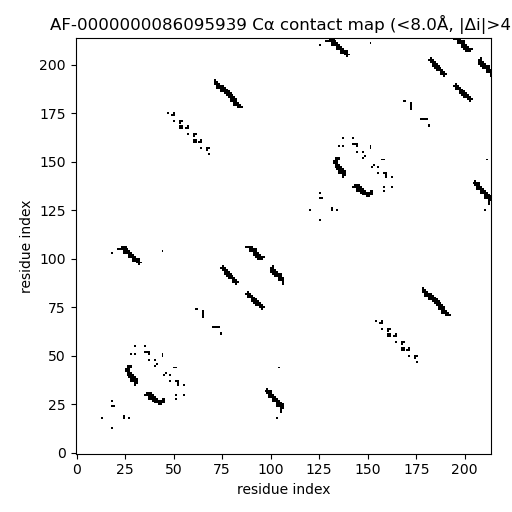 A N 1
ATOM 768 C CA . SER A 1 100 ? 10.68 -6.699 -10.766 1 95.38 100 SER A CA 1
ATOM 769 C C . SER A 1 100 ? 10.094 -6.359 -9.398 1 95.38 100 SER A C 1
ATOM 771 O O . SER A 1 100 ? 10.789 -5.816 -8.539 1 95.38 100 SER A O 1
ATOM 773 N N . THR A 1 101 ? 8.844 -6.742 -9.336 1 95.62 101 THR A N 1
ATOM 774 C CA . THR A 1 101 ? 8.141 -6.691 -8.055 1 95.62 101 THR A CA 1
ATOM 775 C C . THR A 1 101 ? 7.855 -8.102 -7.535 1 95.62 101 THR A C 1
ATOM 777 O O . THR A 1 101 ? 7.312 -8.93 -8.266 1 95.62 101 THR A O 1
ATOM 780 N N . PHE A 1 102 ? 8.242 -8.344 -6.266 1 94.81 102 PHE A N 1
ATOM 781 C CA . PHE A 1 102 ? 7.992 -9.625 -5.621 1 94.81 102 PHE A CA 1
ATOM 782 C C . PHE A 1 102 ? 6.844 -9.516 -4.625 1 94.81 102 PHE A C 1
ATOM 784 O O . PHE A 1 102 ? 6.844 -8.633 -3.766 1 94.81 102 PHE A O 1
ATOM 791 N N . VAL A 1 103 ? 5.91 -10.461 -4.781 1 96.38 103 VAL A N 1
ATOM 792 C CA . VAL A 1 103 ? 4.723 -10.469 -3.93 1 96.38 103 VAL A CA 1
ATOM 793 C C . VAL A 1 103 ? 4.621 -11.805 -3.193 1 96.38 103 VAL A C 1
ATOM 795 O O . VAL A 1 103 ? 4.68 -12.867 -3.814 1 96.38 103 VAL A O 1
ATOM 798 N N . VAL A 1 104 ? 4.535 -11.781 -1.855 1 95.31 104 VAL A N 1
ATOM 799 C CA . VAL A 1 104 ? 4.281 -12.977 -1.06 1 95.31 104 VAL A CA 1
ATOM 800 C C . VAL A 1 104 ? 2.982 -12.812 -0.274 1 95.31 104 VAL A C 1
ATOM 802 O O . VAL A 1 104 ? 2.777 -11.789 0.392 1 95.31 104 VAL A O 1
ATOM 805 N N . LEU A 1 105 ? 2.105 -13.75 -0.494 1 94.56 105 LEU A N 1
ATOM 806 C CA . LEU A 1 105 ? 0.85 -13.797 0.246 1 94.56 105 LEU A CA 1
ATOM 807 C C . LEU A 1 105 ? 0.971 -14.719 1.458 1 94.56 105 LEU A C 1
ATOM 809 O O . LEU A 1 105 ? 1.366 -15.875 1.326 1 94.56 105 LEU A O 1
ATOM 813 N N . THR A 1 106 ? 0.68 -14.188 2.682 1 94.69 106 THR A N 1
ATOM 814 C CA . THR A 1 106 ? 0.69 -15.008 3.887 1 94.69 106 THR A CA 1
ATOM 815 C C . THR A 1 106 ? -0.666 -14.961 4.586 1 94.69 106 THR A C 1
ATOM 817 O O . THR A 1 106 ? -1.459 -14.047 4.352 1 94.69 106 THR A O 1
ATOM 820 N N . GLN A 1 107 ? -0.916 -16.094 5.328 1 93.12 107 GLN A N 1
ATOM 821 C CA . GLN A 1 107 ? -2.127 -16.172 6.137 1 93.12 107 GLN A CA 1
ATOM 822 C C . GLN A 1 107 ? -1.81 -16.609 7.562 1 93.12 107 GLN A C 1
ATOM 824 O O . GLN A 1 107 ? -0.824 -17.312 7.793 1 93.12 107 GLN A O 1
ATOM 829 N N . MET B 1 1 ? -26.75 26.203 11.414 1 27.39 1 MET B N 1
ATOM 830 C CA . MET B 1 1 ? -25.453 25.797 11.914 1 27.39 1 MET B CA 1
ATOM 831 C C . MET B 1 1 ? -25.344 24.281 12.016 1 27.39 1 MET B C 1
ATOM 833 O O . MET B 1 1 ? -25.953 23.672 12.898 1 27.39 1 MET B O 1
ATOM 837 N N . SER B 1 2 ? -25.297 23.516 10.867 1 29.3 2 SER B N 1
ATOM 838 C CA . SER B 1 2 ? -25.938 22.281 10.453 1 29.3 2 SER B CA 1
ATOM 839 C C . SER B 1 2 ? -25.344 21.078 11.195 1 29.3 2 SER B C 1
ATOM 841 O O . SER B 1 2 ? -24.219 21.125 11.664 1 29.3 2 SER B O 1
ATOM 843 N N . LEU B 1 3 ? -26.156 20 11.633 1 29 3 LEU B N 1
ATOM 844 C CA . LEU B 1 3 ? -25.984 18.719 12.297 1 29 3 LEU B CA 1
ATOM 845 C C . LEU B 1 3 ? -24.703 18.031 11.836 1 29 3 LEU B C 1
ATOM 847 O O . LEU B 1 3 ? -24.203 17.125 12.508 1 29 3 LEU B O 1
ATOM 851 N N . LEU B 1 4 ? -24.5 18.156 10.516 1 30.3 4 LEU B N 1
ATOM 852 C CA . LEU B 1 4 ? -23.359 17.531 9.844 1 30.3 4 LEU B CA 1
ATOM 853 C C . LEU B 1 4 ? -22.047 17.969 10.469 1 30.3 4 LEU B C 1
ATOM 855 O O . LEU B 1 4 ? -20.984 17.391 10.18 1 30.3 4 LEU B O 1
ATOM 859 N N . SER B 1 5 ? -22 19.203 11.008 1 33.44 5 SER B N 1
ATOM 860 C CA . SER B 1 5 ? -20.812 19.781 11.625 1 33.44 5 SER B CA 1
ATOM 861 C C . SER B 1 5 ? -20.344 18.938 12.805 1 33.44 5 SER B C 1
ATOM 863 O O . SER B 1 5 ? -19.141 18.797 13.031 1 33.44 5 SER B O 1
ATOM 865 N N . ARG B 1 6 ? -21.328 18.562 13.672 1 28.11 6 ARG B N 1
ATOM 866 C CA . ARG B 1 6 ? -21.094 18.047 15.016 1 28.11 6 ARG B CA 1
ATOM 867 C C . ARG B 1 6 ? -20.578 16.609 14.969 1 28.11 6 ARG B C 1
ATOM 869 O O . ARG B 1 6 ? -19.906 16.156 15.906 1 28.11 6 ARG B O 1
ATOM 876 N N . ASP B 1 7 ? -21.297 15.766 14.195 1 29.86 7 ASP B N 1
ATOM 877 C CA . ASP B 1 7 ? -20.984 14.344 14.305 1 29.86 7 ASP B CA 1
ATOM 878 C C . ASP B 1 7 ? -19.578 14.055 13.781 1 29.86 7 ASP B C 1
ATOM 880 O O . ASP B 1 7 ? -19.047 12.961 13.992 1 29.86 7 ASP B O 1
ATOM 884 N N . LEU B 1 8 ? -19.062 14.711 12.719 1 30.31 8 LEU B N 1
ATOM 885 C CA . LEU B 1 8 ? -17.703 14.727 12.203 1 30.31 8 LEU B CA 1
ATOM 886 C C . LEU B 1 8 ? -16.703 15.031 13.32 1 30.31 8 LEU B C 1
ATOM 888 O O . LEU B 1 8 ? -15.492 14.977 13.102 1 30.31 8 LEU B O 1
ATOM 892 N N . GLN B 1 9 ? -17.109 15.719 14.328 1 32.75 9 GLN B N 1
ATOM 893 C CA . GLN B 1 9 ? -16.359 15.906 15.57 1 32.75 9 GLN B CA 1
ATOM 894 C C . GLN B 1 9 ? -16.094 14.578 16.266 1 32.75 9 GLN B C 1
ATOM 896 O O . GLN B 1 9 ? -15.617 14.547 17.391 1 32.75 9 GLN B O 1
ATOM 901 N N . ALA B 1 10 ? -17.047 13.617 15.984 1 33.56 10 ALA B N 1
ATOM 902 C CA . ALA B 1 10 ? -16.672 12.422 16.734 1 33.56 10 ALA B CA 1
ATOM 903 C C . ALA B 1 10 ? -15.172 12.156 16.641 1 33.56 10 ALA B C 1
ATOM 905 O O . ALA B 1 10 ? -14.617 12.094 15.547 1 33.56 10 ALA B O 1
ATOM 906 N N . LYS B 1 11 ? -14.383 12.578 17.594 1 33.41 11 LYS B N 1
ATOM 907 C CA . LYS B 1 11 ? -13.031 12.414 18.109 1 33.41 11 LYS B CA 1
ATOM 908 C C . LYS B 1 11 ? -12.484 11.023 17.797 1 33.41 11 LYS B C 1
ATOM 910 O O . LYS B 1 11 ? -12.922 10.031 18.391 1 33.41 11 LYS B O 1
ATOM 915 N N . ALA B 1 12 ? -12.703 10.336 16.75 1 35.28 12 ALA B N 1
ATOM 916 C CA . ALA B 1 12 ? -11.734 9.25 16.656 1 35.28 12 ALA B CA 1
ATOM 917 C C . ALA B 1 12 ? -10.508 9.531 17.531 1 35.28 12 ALA B C 1
ATOM 919 O O . ALA B 1 12 ? -9.719 10.43 17.234 1 35.28 12 ALA B O 1
ATOM 920 N N . SER B 1 13 ? -10.719 9.523 18.734 1 36.88 13 SER B N 1
ATOM 921 C CA . SER B 1 13 ? -9.836 9.586 19.906 1 36.88 13 SER B CA 1
ATOM 922 C C . SER B 1 13 ? -8.539 8.828 19.656 1 36.88 13 SER B C 1
ATOM 924 O O . SER B 1 13 ? -8.32 7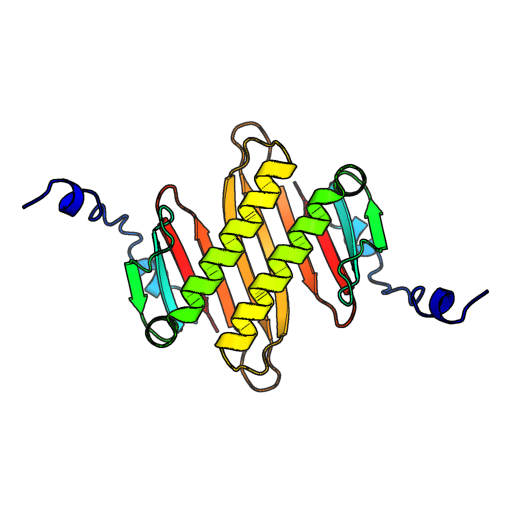.758 20.219 1 36.88 13 SER B O 1
ATOM 926 N N . PHE B 1 14 ? -8.398 8.164 18.438 1 41 14 PHE B N 1
ATOM 927 C CA . PHE B 1 14 ? -6.969 7.895 18.453 1 41 14 PHE B CA 1
ATOM 928 C C . PHE B 1 14 ? -6.203 9.055 19.062 1 41 14 PHE B C 1
ATOM 930 O O . PHE B 1 14 ? -6.332 10.195 18.625 1 41 14 PHE B O 1
ATOM 937 N N . ASN B 1 15 ? -6.23 9.055 20.266 1 44.62 15 ASN B N 1
ATOM 938 C CA . ASN B 1 15 ? -5.383 10 20.969 1 44.62 15 ASN B CA 1
ATOM 939 C C . ASN B 1 15 ? -4.141 10.359 20.156 1 44.62 15 ASN B C 1
ATOM 941 O O . ASN B 1 15 ? -3.232 9.547 20.016 1 44.62 15 ASN B O 1
ATOM 945 N N . LEU B 1 16 ? -4.355 11.211 19.078 1 49.69 16 LEU B N 1
ATOM 946 C CA . LEU B 1 16 ? -3.191 11.758 18.391 1 49.69 16 LEU B CA 1
ATOM 947 C C . LEU B 1 16 ? -1.977 11.781 19.328 1 49.69 16 LEU B C 1
ATOM 949 O O . LEU B 1 16 ? -0.835 11.781 18.859 1 49.69 16 LEU B O 1
ATOM 953 N N . GLN B 1 17 ? -2.408 11.977 20.594 1 51.56 17 GLN B N 1
ATOM 954 C CA . GLN B 1 17 ? -1.312 11.938 21.562 1 51.56 17 GLN B CA 1
ATOM 955 C C . GLN B 1 17 ? -0.516 10.641 21.438 1 51.56 17 GLN B C 1
ATOM 957 O O . GLN B 1 17 ? 0.71 10.648 21.562 1 51.56 17 GLN B O 1
ATOM 962 N N . SER B 1 18 ? -1.282 9.555 21.188 1 54.06 18 SER B N 1
ATOM 963 C CA . SER B 1 18 ? -0.588 8.281 21.062 1 54.06 18 SER B CA 1
ATOM 964 C C . SER B 1 18 ? 0.232 8.211 19.781 1 54.06 18 SER B C 1
ATOM 966 O O . SER B 1 18 ? 1.277 7.562 19.734 1 54.06 18 SER B O 1
ATOM 968 N N . LEU B 1 19 ? -0.192 8.906 18.797 1 54.72 19 LEU B N 1
ATOM 969 C CA . LEU B 1 19 ? 0.61 8.961 17.578 1 54.72 19 LEU B CA 1
ATOM 970 C C . LEU B 1 19 ? 1.823 9.867 17.766 1 54.72 19 LEU B C 1
ATOM 972 O O . LEU B 1 19 ? 2.857 9.664 17.125 1 54.72 19 LEU B O 1
ATOM 976 N N . GLU B 1 20 ? 1.583 10.789 18.766 1 54.59 20 GLU B N 1
ATOM 977 C CA . GLU B 1 20 ? 2.709 11.648 19.125 1 54.59 20 GLU B CA 1
ATOM 978 C C . GLU B 1 20 ? 3.836 10.844 19.766 1 54.59 20 GLU B C 1
ATOM 980 O O . GLU B 1 20 ? 4.988 11.289 19.781 1 54.59 20 GLU B O 1
ATOM 985 N N . ALA B 1 21 ? 3.447 9.609 20.047 1 64.75 21 ALA B N 1
ATOM 986 C CA . ALA B 1 21 ? 4.449 8.828 20.766 1 64.75 21 ALA B CA 1
ATOM 987 C C . ALA B 1 21 ? 5.188 7.879 19.828 1 64.75 21 ALA B C 1
ATOM 989 O O . ALA B 1 21 ? 6.066 7.125 20.25 1 64.75 21 ALA B O 1
ATOM 990 N N . ILE B 1 22 ? 4.875 8.109 18.484 1 72 22 ILE B N 1
ATOM 991 C CA . ILE B 1 22 ? 5.598 7.215 17.578 1 72 22 ILE B CA 1
ATOM 992 C C . ILE B 1 22 ? 6.988 7.781 17.297 1 72 22 ILE B C 1
ATOM 994 O O . ILE B 1 22 ? 7.125 8.938 16.891 1 72 22 ILE B O 1
ATOM 998 N N . GLU B 1 23 ? 7.938 7.031 17.734 1 82.69 23 GLU B N 1
ATOM 999 C CA . GLU B 1 23 ? 9.32 7.457 17.516 1 82.69 23 GLU B CA 1
ATOM 1000 C C . GLU B 1 23 ? 9.562 7.777 16.031 1 82.69 23 GLU B C 1
ATOM 1002 O O . GLU B 1 23 ? 9.164 7.012 15.156 1 82.69 23 GLU B O 1
ATOM 1007 N N . GLY B 1 24 ? 10.039 8.945 15.836 1 91.56 24 GLY B N 1
ATOM 1008 C CA . GLY B 1 24 ? 10.422 9.297 14.484 1 91.56 24 GLY B CA 1
ATOM 1009 C C . GLY B 1 24 ? 9.289 9.906 13.68 1 91.56 24 GLY B C 1
ATOM 1010 O O . GLY B 1 24 ? 9.445 10.188 12.492 1 91.56 24 GLY B O 1
ATOM 1011 N N . GLN B 1 25 ? 8.219 10.188 14.422 1 92.62 25 GLN B N 1
ATOM 1012 C CA . GLN B 1 25 ? 7.059 10.727 13.719 1 92.62 25 GLN B CA 1
ATOM 1013 C C . GLN B 1 25 ? 7.34 12.133 13.188 1 92.62 25 GLN B C 1
ATOM 1015 O O . GLN B 1 25 ? 7.723 13.023 13.953 1 92.62 25 GLN B O 1
ATOM 1020 N N . LYS B 1 26 ? 7.059 12.367 11.898 1 93 26 LYS B N 1
ATOM 1021 C CA . LYS B 1 26 ? 7.328 13.641 11.242 1 93 26 LYS B CA 1
ATOM 1022 C C . LYS B 1 26 ? 6.043 14.266 10.703 1 93 26 LYS B C 1
ATOM 1024 O O . LYS B 1 26 ? 6.02 15.438 10.328 1 93 26 LYS B O 1
ATOM 1029 N N . GLY B 1 27 ? 4.992 13.383 10.688 1 93.81 27 GLY B N 1
ATOM 1030 C CA . GLY B 1 27 ? 3.725 13.875 10.172 1 93.81 27 GLY B CA 1
ATOM 1031 C C . GLY B 1 27 ? 2.557 12.953 10.477 1 93.81 27 GLY B C 1
ATOM 1032 O O . GLY B 1 27 ? 2.746 11.773 10.75 1 93.81 27 GLY B O 1
ATOM 1033 N N . TYR B 1 28 ? 1.457 13.648 10.414 1 93.38 28 TYR B N 1
ATOM 1034 C CA . TYR B 1 28 ? 0.216 12.93 10.688 1 93.38 28 TYR B CA 1
ATOM 1035 C C . TYR B 1 28 ? -0.936 13.508 9.875 1 93.38 28 TYR B C 1
ATOM 1037 O O . TYR B 1 28 ? -1.033 14.719 9.688 1 93.38 28 TYR B O 1
ATOM 1045 N N . GLY B 1 29 ? -1.824 12.578 9.375 1 94.94 29 GLY B N 1
ATOM 1046 C CA . GLY B 1 29 ? -2.998 13 8.633 1 94.94 29 GLY B CA 1
ATOM 1047 C C . GLY B 1 29 ? -4.188 12.07 8.812 1 94.94 29 GLY B C 1
ATOM 1048 O O . GLY B 1 29 ? -4.02 10.906 9.156 1 94.94 29 GLY B O 1
ATOM 1049 N N . VAL B 1 30 ? -5.301 12.68 8.68 1 95.81 30 VAL B N 1
ATOM 1050 C CA . VAL B 1 30 ? -6.543 11.914 8.719 1 95.81 30 VAL B CA 1
ATOM 1051 C C . VAL B 1 30 ? -7.367 12.211 7.461 1 95.81 30 VAL B C 1
ATOM 1053 O O . VAL B 1 30 ? -7.57 13.367 7.102 1 95.81 30 VAL B O 1
ATOM 1056 N N . ILE B 1 31 ? -7.793 11.148 6.832 1 96.88 31 ILE B N 1
ATOM 1057 C CA . IL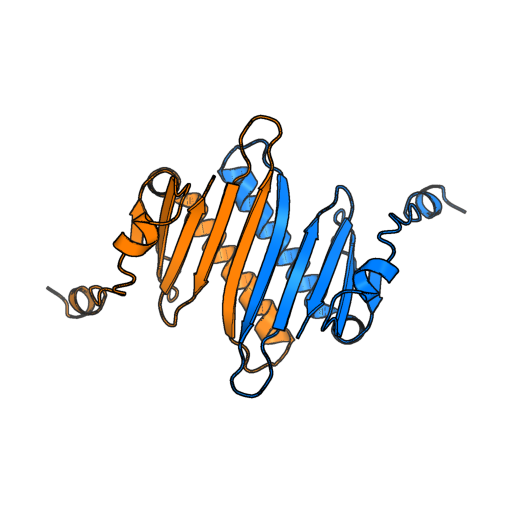E B 1 31 ? -8.57 11.258 5.602 1 96.88 31 ILE B CA 1
ATOM 1058 C C . ILE B 1 31 ? -9.984 10.719 5.836 1 96.88 31 ILE B C 1
ATOM 1060 O O . ILE B 1 31 ? -10.156 9.68 6.48 1 96.88 31 ILE B O 1
ATOM 1064 N N . ASP B 1 32 ? -10.977 11.453 5.383 1 97.12 32 ASP B N 1
ATOM 1065 C CA . ASP B 1 32 ? -12.352 10.953 5.359 1 97.12 32 ASP B CA 1
ATOM 1066 C C . ASP B 1 32 ? -12.531 9.898 4.266 1 97.12 32 ASP B C 1
ATOM 1068 O O . ASP B 1 32 ? -12.383 10.203 3.08 1 97.12 32 ASP B O 1
ATOM 1072 N N . ASN B 1 33 ? -12.945 8.742 4.621 1 94.25 33 ASN B N 1
ATOM 1073 C CA . ASN B 1 33 ? -13.031 7.645 3.672 1 94.25 33 ASN B CA 1
ATOM 1074 C C . ASN B 1 33 ? -14.219 7.809 2.73 1 94.25 33 ASN B C 1
ATOM 1076 O O . ASN B 1 33 ? -14.289 7.156 1.688 1 94.25 33 ASN B O 1
ATOM 1080 N N . THR B 1 34 ? -15.18 8.586 3.121 1 93.25 34 THR B N 1
ATOM 1081 C CA . THR B 1 34 ? -16.406 8.734 2.338 1 93.25 34 THR B CA 1
ATOM 1082 C C . THR B 1 34 ? -16.125 9.508 1.052 1 93.25 34 THR B C 1
ATOM 1084 O O . THR B 1 34 ? -16.672 9.18 -0.004 1 93.25 34 THR B O 1
ATOM 1087 N N . ASN B 1 35 ? -15.211 10.469 1.131 1 94 35 ASN B N 1
ATOM 1088 C CA . ASN B 1 35 ? -15.023 11.297 -0.055 1 94 35 ASN B CA 1
ATOM 1089 C C . ASN B 1 35 ? -13.539 11.57 -0.317 1 94 35 ASN B C 1
ATOM 1091 O O . ASN B 1 35 ? -13.195 12.219 -1.304 1 94 35 ASN B O 1
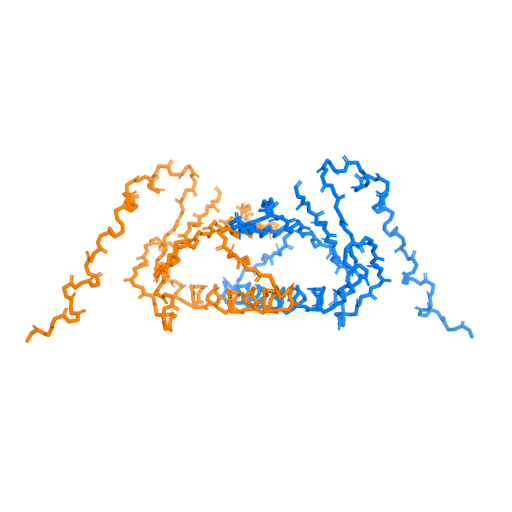ATOM 1095 N N . GLY B 1 36 ? -12.727 11.148 0.534 1 94.94 36 GLY B N 1
ATOM 1096 C CA . GLY B 1 36 ? -11.297 11.297 0.316 1 94.94 36 GLY B CA 1
ATOM 1097 C C . GLY B 1 36 ? -10.766 12.641 0.793 1 94.94 36 GLY B C 1
ATOM 1098 O O . GLY B 1 36 ? -9.594 12.961 0.565 1 94.94 36 GLY B O 1
ATOM 1099 N N . THR B 1 37 ? -11.57 13.406 1.432 1 95.69 37 THR B N 1
ATOM 1100 C CA . THR B 1 37 ? -11.148 14.719 1.908 1 95.69 37 THR B CA 1
ATOM 1101 C C . THR B 1 37 ? -10.219 14.586 3.109 1 95.69 37 THR B C 1
ATOM 1103 O O . THR B 1 37 ? -10.453 13.758 3.992 1 95.69 37 THR B O 1
ATOM 1106 N N . VAL B 1 38 ? -9.219 15.477 3.162 1 95.94 38 VAL B N 1
ATOM 1107 C CA . VAL B 1 38 ? -8.32 15.531 4.312 1 95.94 38 VAL B CA 1
ATOM 1108 C C . VAL B 1 38 ? -8.984 16.281 5.457 1 95.94 38 VAL B C 1
ATOM 1110 O O . VAL B 1 38 ? -9.305 17.469 5.32 1 95.94 38 VAL B O 1
ATOM 1113 N N . ILE B 1 39 ? -9.148 15.578 6.543 1 94.56 39 ILE B N 1
ATOM 1114 C CA . ILE B 1 39 ? -9.828 16.125 7.711 1 94.56 39 ILE B CA 1
ATOM 1115 C C . ILE B 1 39 ? -8.828 16.891 8.578 1 94.56 39 ILE B C 1
ATOM 1117 O O . ILE B 1 39 ? -9.156 17.938 9.148 1 94.56 39 ILE B O 1
ATOM 1121 N N . HIS B 1 40 ? -7.617 16.375 8.719 1 93.88 40 HIS B N 1
ATOM 1122 C CA . HIS B 1 40 ? -6.578 16.922 9.578 1 93.88 40 HIS B CA 1
ATOM 1123 C C . HIS B 1 40 ? -5.188 16.531 9.078 1 93.88 40 HIS B C 1
ATOM 1125 O O . HIS B 1 40 ? -4.977 15.422 8.602 1 93.88 40 HIS B O 1
ATOM 1131 N N . SER B 1 41 ? -4.336 17.453 9.141 1 94.12 41 SER B N 1
ATOM 1132 C CA . SER B 1 41 ? -2.939 17.141 8.844 1 94.12 41 SER B CA 1
ATOM 1133 C C . SER B 1 41 ? -1.999 18 9.688 1 94.12 41 SER B C 1
ATOM 1135 O O . SER B 1 41 ? -2.33 19.141 10.031 1 94.12 41 SER B O 1
ATOM 1137 N N . GLU B 1 42 ? -0.88 17.453 10.078 1 92.88 42 GLU B N 1
ATOM 1138 C CA . GLU B 1 42 ? 0.16 18.125 10.844 1 92.88 42 GLU B CA 1
ATOM 1139 C C . GLU B 1 42 ? 1.552 17.703 10.383 1 92.88 42 GLU B C 1
ATOM 1141 O O . GLU B 1 42 ? 1.702 16.688 9.703 1 92.88 42 GLU B O 1
ATOM 1146 N N . GLY B 1 43 ? 2.564 18.609 10.688 1 93.06 43 GLY B N 1
ATOM 1147 C CA . GLY B 1 43 ? 3.939 18.312 10.32 1 93.06 43 GLY B CA 1
ATOM 1148 C C . GLY B 1 43 ? 4.188 18.359 8.828 1 93.06 43 GLY B C 1
ATOM 1149 O O . GLY B 1 43 ? 3.645 19.219 8.133 1 93.06 43 GLY B O 1
ATOM 1150 N N . ILE B 1 44 ? 4.961 17.438 8.352 1 89.94 44 ILE B N 1
ATOM 1151 C CA . ILE B 1 44 ? 5.34 17.406 6.945 1 89.94 44 ILE B CA 1
ATOM 1152 C C . ILE B 1 44 ? 4.09 17.25 6.078 1 89.94 44 ILE B C 1
ATOM 1154 O O . ILE B 1 44 ? 3.986 17.859 5.012 1 89.94 44 ILE B O 1
ATOM 1158 N N . LEU B 1 45 ? 3.123 16.5 6.547 1 92.56 45 LEU B N 1
ATOM 1159 C CA . LEU B 1 45 ? 1.945 16.188 5.746 1 92.56 45 LEU B CA 1
ATOM 1160 C C . LEU B 1 45 ? 1.028 17.406 5.629 1 92.56 45 LEU B C 1
ATOM 1162 O O . LEU B 1 45 ? 0.205 17.484 4.715 1 92.56 45 LEU B O 1
ATOM 1166 N N . LYS B 1 46 ? 1.179 18.328 6.613 1 92.75 46 LYS B N 1
ATOM 1167 C CA . LYS B 1 46 ? 0.4 19.562 6.539 1 92.75 46 LYS B CA 1
ATOM 1168 C C . LYS B 1 46 ? 0.827 20.422 5.344 1 92.75 46 LYS B C 1
ATOM 1170 O O . LYS B 1 46 ? 0.001 21.094 4.734 1 92.75 46 LYS B O 1
ATOM 1175 N N . ASN B 1 47 ? 2.076 20.281 5.047 1 90 47 ASN B N 1
ATOM 1176 C CA . ASN B 1 47 ? 2.652 21.125 4.008 1 90 47 ASN B CA 1
ATOM 1177 C C . ASN B 1 47 ? 2.609 20.453 2.643 1 90 47 ASN B C 1
ATOM 1179 O O . ASN B 1 47 ? 2.979 21.047 1.631 1 90 47 ASN B O 1
ATOM 1183 N N . GLN B 1 48 ? 2.189 19.297 2.596 1 86.56 48 GLN B N 1
ATOM 1184 C CA . GLN B 1 48 ? 2.111 18.516 1.359 1 86.56 48 GLN B CA 1
ATOM 1185 C C . GLN B 1 48 ? 0.765 17.812 1.236 1 86.56 48 GLN B C 1
ATOM 1187 O O . GLN B 1 48 ? 0.697 16.578 1.288 1 86.56 48 GLN B O 1
ATOM 1192 N N . PRO B 1 49 ? -0.257 18.531 1.052 1 81.75 49 PRO B N 1
ATOM 1193 C CA . PRO B 1 49 ? -1.597 17.938 1.057 1 81.75 49 PRO B CA 1
ATOM 1194 C C . PRO B 1 49 ? -1.793 16.922 -0.061 1 81.75 49 PRO B C 1
ATOM 1196 O O . PRO B 1 49 ? -2.627 16.016 0.061 1 81.75 49 PRO B O 1
ATOM 1199 N N . GLU B 1 50 ? -1.058 17.094 -1.114 1 89.81 50 GLU B N 1
ATOM 1200 C CA . GLU B 1 50 ? -1.199 16.156 -2.23 1 89.81 50 GLU B CA 1
ATOM 1201 C C . GLU B 1 50 ? -0.817 14.742 -1.82 1 89.81 50 GLU B C 1
ATOM 1203 O O . GLU B 1 50 ? -1.334 13.766 -2.373 1 89.81 50 GLU B O 1
ATOM 1208 N N . LEU B 1 51 ? 0.076 14.641 -0.826 1 91.88 51 LEU B N 1
ATOM 1209 C CA . LEU B 1 51 ? 0.53 13.32 -0.387 1 91.88 51 LEU B CA 1
ATOM 1210 C C . LEU B 1 51 ? -0.629 12.508 0.174 1 91.88 51 LEU B C 1
ATOM 1212 O O . LEU B 1 51 ? -0.79 11.336 -0.168 1 91.88 51 LEU B O 1
ATOM 1216 N N . LEU B 1 52 ? -1.494 13.18 0.93 1 95.12 52 LEU B N 1
ATOM 1217 C CA . LEU B 1 52 ? -2.633 12.484 1.521 1 95.12 52 LEU B CA 1
ATOM 1218 C C . LEU B 1 52 ? -3.68 12.156 0.462 1 95.12 52 LEU B C 1
ATOM 1220 O O . LEU B 1 52 ? -4.352 11.125 0.548 1 95.12 52 LEU B O 1
ATOM 1224 N N . THR B 1 53 ? -3.756 12.969 -0.508 1 92.81 53 THR B N 1
ATOM 1225 C CA . THR B 1 53 ? -4.645 12.68 -1.627 1 92.81 53 THR B CA 1
ATOM 1226 C C . THR B 1 53 ? -4.18 11.438 -2.383 1 92.81 53 THR B C 1
ATOM 1228 O O . THR B 1 53 ? -4.988 10.586 -2.75 1 92.81 53 THR B O 1
ATOM 1231 N N . HIS B 1 54 ? -2.92 11.32 -2.594 1 93.06 54 HIS B N 1
ATOM 1232 C CA . HIS B 1 54 ? -2.377 10.156 -3.275 1 93.06 54 HIS B CA 1
ATOM 1233 C C . HIS B 1 54 ? -2.594 8.891 -2.453 1 93.06 54 HIS B C 1
ATOM 1235 O O . HIS B 1 54 ? -2.832 7.812 -3.012 1 93.06 54 HIS B O 1
ATOM 1241 N N . ILE B 1 55 ? -2.494 9.008 -1.186 1 96.19 55 ILE B N 1
ATOM 1242 C CA . ILE B 1 55 ? -2.752 7.867 -0.32 1 96.19 55 ILE B CA 1
ATOM 1243 C C . ILE B 1 55 ? -4.188 7.387 -0.513 1 96.19 55 ILE B C 1
ATOM 1245 O O . ILE B 1 55 ? -4.445 6.184 -0.573 1 96.19 55 ILE B O 1
ATOM 1249 N N . TYR B 1 56 ? -5.035 8.367 -0.673 1 95.06 56 TYR B N 1
ATOM 1250 C CA . TYR B 1 56 ? -6.43 8.008 -0.914 1 95.06 56 TYR B CA 1
ATOM 1251 C C . TYR B 1 56 ? -6.57 7.211 -2.207 1 95.06 56 TYR B C 1
ATOM 1253 O O . TYR B 1 56 ? -7.32 6.234 -2.264 1 95.06 56 TYR B O 1
ATOM 1261 N N . PHE B 1 57 ? -5.859 7.539 -3.207 1 93.62 57 PHE B N 1
ATOM 1262 C CA . PHE B 1 57 ? -5.918 6.82 -4.473 1 93.62 57 PHE B CA 1
ATOM 1263 C C . PHE B 1 57 ? -5.367 5.406 -4.316 1 93.62 57 PHE B C 1
ATOM 1265 O O . PHE B 1 57 ? -5.898 4.461 -4.902 1 93.62 57 PHE B O 1
ATOM 1272 N N . ILE B 1 58 ? -4.336 5.281 -3.535 1 95.44 58 ILE B N 1
ATOM 1273 C CA . ILE B 1 58 ? -3.771 3.965 -3.254 1 95.44 58 ILE B CA 1
ATOM 1274 C C . ILE B 1 58 ? -4.832 3.08 -2.598 1 95.44 58 ILE B C 1
ATOM 1276 O O . ILE B 1 58 ? -5.031 1.935 -3.008 1 95.44 58 ILE B O 1
ATOM 1280 N N . LEU B 1 59 ? -5.594 3.66 -1.673 1 95.62 59 LEU B N 1
ATOM 1281 C CA . LEU B 1 59 ? -6.621 2.908 -0.963 1 95.62 59 LEU B CA 1
ATOM 1282 C C . LEU B 1 59 ? -7.734 2.48 -1.914 1 95.62 59 LEU B C 1
ATOM 1284 O O . LEU B 1 59 ? -8.312 1.401 -1.759 1 95.62 59 LEU B O 1
ATOM 1288 N N . GLN B 1 60 ? -8.023 3.297 -2.881 1 93.88 60 GLN B N 1
ATOM 1289 C CA . GLN B 1 60 ? -9.016 2.904 -3.873 1 93.88 60 GLN B CA 1
ATOM 1290 C C . GLN B 1 60 ? -8.562 1.679 -4.656 1 93.88 60 GLN B C 1
ATOM 1292 O O . GLN B 1 60 ? -9.359 0.779 -4.934 1 93.88 60 GLN B O 1
ATOM 1297 N N . ASP B 1 61 ? -7.312 1.661 -5.02 1 92.62 61 ASP B N 1
ATOM 1298 C CA . ASP B 1 61 ? -6.781 0.51 -5.746 1 92.62 61 ASP B CA 1
ATOM 1299 C C . ASP B 1 61 ? -6.777 -0.738 -4.863 1 92.62 61 ASP B C 1
ATOM 1301 O O . ASP B 1 61 ? -7.02 -1.846 -5.348 1 92.62 61 ASP B O 1
ATOM 1305 N N . VAL B 1 62 ? -6.504 -0.609 -3.557 1 94.25 62 VAL B N 1
ATOM 1306 C CA . VAL B 1 62 ? -6.555 -1.724 -2.617 1 94.25 62 VAL B CA 1
ATOM 1307 C C . VAL B 1 62 ? -7.977 -2.281 -2.555 1 94.25 62 VAL B C 1
ATOM 1309 O O . VAL B 1 62 ? -8.172 -3.496 -2.463 1 94.25 62 VAL B O 1
ATOM 1312 N N . ASN B 1 63 ? -8.906 -1.352 -2.605 1 89 63 ASN B N 1
ATOM 1313 C CA . ASN B 1 63 ? -10.289 -1.812 -2.652 1 89 63 ASN B CA 1
ATOM 1314 C C . ASN B 1 63 ? -10.547 -2.701 -3.865 1 89 63 ASN B C 1
ATOM 1316 O O . ASN B 1 63 ? -11.344 -3.637 -3.799 1 89 63 ASN B O 1
ATOM 1320 N N . GLY B 1 64 ? -9.914 -2.389 -4.879 1 87.12 64 GLY B N 1
ATOM 1321 C CA . GLY B 1 64 ? -10.016 -3.24 -6.055 1 87.12 64 GLY B CA 1
ATOM 1322 C C . GLY B 1 64 ? -9.539 -4.66 -5.805 1 87.12 64 GLY B C 1
ATOM 1323 O O . GLY B 1 64 ? -10.141 -5.617 -6.297 1 87.12 64 GLY B O 1
ATOM 1324 N N . LEU B 1 65 ? -8.477 -4.836 -5.055 1 86 65 LEU B N 1
ATOM 1325 C CA . LEU B 1 65 ? -7.984 -6.148 -4.656 1 86 65 LEU B CA 1
ATOM 1326 C C . LEU B 1 65 ? -9.062 -6.93 -3.908 1 86 65 LEU B C 1
ATOM 1328 O O . LEU B 1 65 ? -9.258 -8.117 -4.16 1 86 65 LEU B O 1
ATOM 1332 N N . LEU B 1 66 ? -9.766 -6.281 -3.088 1 84.62 66 LEU B N 1
ATOM 1333 C CA . LEU B 1 66 ? -10.828 -6.871 -2.281 1 84.62 66 LEU B CA 1
ATOM 1334 C C . LEU B 1 66 ? -11.984 -7.332 -3.158 1 84.62 66 LEU B C 1
ATOM 1336 O O . LEU B 1 66 ? -12.523 -8.43 -2.967 1 84.62 66 LEU B O 1
ATOM 1340 N N . THR B 1 67 ? -12.336 -6.461 -4.027 1 79.94 67 THR B N 1
ATOM 1341 C CA . THR B 1 67 ? -13.445 -6.77 -4.918 1 79.94 67 THR B CA 1
ATOM 1342 C C . THR B 1 67 ? -13.125 -7.98 -5.789 1 79.94 67 THR B C 1
ATOM 1344 O O . THR B 1 67 ? -13.984 -8.836 -6.016 1 79.94 67 THR B O 1
ATOM 1347 N N . SER B 1 68 ? -11.906 -8.062 -6.18 1 74.88 68 SER B N 1
ATOM 1348 C CA . SER B 1 68 ? -11.5 -9.148 -7.062 1 74.88 68 SER B CA 1
ATOM 1349 C C . SER B 1 68 ? -11.414 -10.477 -6.309 1 74.88 68 SER B C 1
ATOM 1351 O O . SER B 1 68 ? -11.688 -11.531 -6.871 1 74.88 68 SER B O 1
ATOM 1353 N N . SER B 1 69 ? -10.906 -10.445 -5.098 1 75 69 SER B N 1
ATOM 1354 C CA . SER B 1 69 ? -10.75 -11.656 -4.305 1 75 69 SER B CA 1
ATOM 1355 C C . SER B 1 69 ? -12.102 -12.203 -3.855 1 75 69 SER B C 1
ATOM 1357 O O . SER B 1 69 ? -12.211 -13.352 -3.426 1 75 69 SER B O 1
ATOM 1359 N N . ASN B 1 70 ? -13.234 -11.344 -4.141 1 68.75 70 ASN B N 1
ATOM 1360 C CA . ASN B 1 70 ? -14.586 -11.695 -3.723 1 68.75 70 ASN B CA 1
ATOM 1361 C C . ASN B 1 70 ? -14.609 -12.188 -2.277 1 68.75 70 ASN B C 1
ATOM 1363 O O . ASN B 1 70 ? -15.281 -13.172 -1.964 1 68.75 70 ASN B O 1
ATOM 1367 N N . SER B 1 71 ? -13.758 -11.492 -1.636 1 75.62 71 SER B N 1
ATOM 1368 C CA . SER B 1 71 ? -13.68 -11.898 -0.238 1 75.62 71 SER B CA 1
ATOM 1369 C C . SER B 1 71 ? -14.383 -10.898 0.671 1 75.62 71 SER B C 1
ATOM 1371 O O . SER B 1 71 ? -14.75 -9.805 0.236 1 75.62 71 SER B O 1
ATOM 1373 N N . GLY B 1 72 ? -14.945 -11.25 1.844 1 84.81 72 GLY B N 1
ATOM 1374 C CA . GLY B 1 72 ? -15.469 -10.375 2.883 1 84.81 72 GLY B CA 1
ATOM 1375 C C . GLY B 1 72 ? -14.375 -9.641 3.643 1 84.81 72 GLY B C 1
ATOM 1376 O O . GLY B 1 72 ? -14.602 -9.172 4.758 1 84.81 72 GLY B O 1
ATOM 1377 N N . GLU B 1 73 ? -13.297 -9.5 2.973 1 88.06 73 GLU B N 1
ATOM 1378 C CA . GLU B 1 73 ? -12.133 -8.938 3.648 1 88.06 73 GLU B CA 1
ATOM 1379 C C . GLU B 1 73 ? -12.219 -7.414 3.711 1 88.06 73 GLU B C 1
ATOM 1381 O O . GLU B 1 73 ? -12.891 -6.789 2.891 1 88.06 73 GLU B O 1
ATOM 1386 N N . THR B 1 74 ? -11.617 -6.871 4.734 1 91.69 74 THR B N 1
ATOM 1387 C CA . THR B 1 74 ? -11.43 -5.434 4.887 1 91.69 74 THR B CA 1
ATOM 1388 C C . THR B 1 74 ? -9.945 -5.102 5.078 1 91.69 74 THR B C 1
ATOM 1390 O O . THR B 1 74 ? -9.219 -5.848 5.73 1 91.69 74 THR B O 1
ATOM 1393 N N . MET B 1 75 ? -9.523 -4.043 4.406 1 92.5 75 MET B N 1
ATOM 1394 C CA . MET B 1 75 ? -8.141 -3.613 4.598 1 92.5 75 MET B CA 1
ATOM 1395 C C . MET B 1 75 ? -7.965 -2.924 5.949 1 92.5 75 MET B C 1
ATOM 1397 O O . MET B 1 75 ? -8.695 -1.987 6.27 1 92.5 75 MET B O 1
ATOM 1401 N N . LYS B 1 76 ? -6.992 -3.367 6.699 1 92.38 76 LYS B N 1
ATOM 1402 C CA . LYS B 1 76 ? -6.797 -2.801 8.031 1 92.38 76 LYS B CA 1
ATOM 1403 C C . LYS B 1 76 ? -5.527 -1.953 8.086 1 92.38 76 LYS B C 1
ATOM 1405 O O . LYS B 1 76 ? -5.535 -0.856 8.648 1 92.38 76 LYS B O 1
ATOM 1410 N N . LYS B 1 77 ? -4.523 -2.479 7.508 1 94.62 77 LYS B N 1
ATOM 1411 C CA . LYS B 1 77 ? -3.238 -1.794 7.613 1 94.62 77 LYS B CA 1
ATOM 1412 C C . LYS B 1 77 ? -2.486 -1.824 6.285 1 94.62 77 LYS B C 1
ATOM 1414 O O . LYS B 1 77 ? -2.516 -2.83 5.574 1 94.62 77 LYS B O 1
ATOM 1419 N N . LEU B 1 78 ? -1.797 -0.726 6.008 1 97.19 78 LEU B N 1
ATOM 1420 C CA . LEU B 1 78 ? -0.898 -0.569 4.867 1 97.19 78 LEU B CA 1
ATOM 1421 C C . LEU B 1 78 ? 0.368 0.178 5.273 1 97.19 78 LEU B C 1
ATOM 1423 O O . LEU B 1 78 ? 0.3 1.178 5.996 1 97.19 78 LEU B O 1
ATOM 1427 N N . GLN B 1 79 ? 1.427 -0.336 4.918 1 96.19 79 GLN B N 1
ATOM 1428 C CA . GLN B 1 79 ? 2.707 0.31 5.191 1 96.19 79 GLN B CA 1
ATOM 1429 C C . GLN B 1 79 ? 3.533 0.455 3.918 1 96.19 79 GLN B C 1
ATOM 1431 O O . GLN B 1 79 ? 3.65 -0.491 3.137 1 96.19 79 GLN B O 1
ATOM 1436 N N . ILE B 1 80 ? 4.074 1.565 3.748 1 96.88 80 ILE B N 1
ATOM 1437 C CA . ILE B 1 80 ? 4.914 1.831 2.584 1 96.88 80 ILE B CA 1
ATOM 1438 C C . ILE B 1 80 ? 6.266 2.375 3.037 1 96.88 80 ILE B C 1
ATOM 1440 O O . ILE B 1 80 ? 6.332 3.383 3.746 1 96.88 80 ILE B O 1
ATOM 1444 N N . LYS B 1 81 ? 7.301 1.771 2.615 1 95.38 81 LYS B N 1
ATOM 1445 C CA . LYS B 1 81 ? 8.648 2.199 2.971 1 95.38 81 LYS B CA 1
ATOM 1446 C C . LYS B 1 81 ? 9.398 2.723 1.75 1 95.38 81 LYS B C 1
ATOM 1448 O O . LYS B 1 81 ? 9.461 2.053 0.717 1 95.38 81 LYS B O 1
ATOM 1453 N N . PHE B 1 82 ? 9.984 3.855 1.957 1 94.12 82 PHE B N 1
ATOM 1454 C CA . PHE B 1 82 ? 10.781 4.488 0.916 1 94.12 82 PHE B CA 1
ATOM 1455 C C . PHE B 1 82 ? 12.234 4.625 1.358 1 94.12 82 PHE B C 1
ATOM 1457 O O . PHE B 1 82 ? 12.516 4.84 2.541 1 94.12 82 PHE B O 1
ATOM 1464 N N . ASN B 1 83 ? 13.031 4.469 0.391 1 93.44 83 ASN B N 1
ATOM 1465 C CA . ASN B 1 83 ? 14.453 4.75 0.58 1 93.44 83 ASN B CA 1
ATOM 1466 C C . ASN B 1 83 ? 14.922 5.898 -0.311 1 93.44 83 ASN B C 1
ATOM 1468 O O . ASN B 1 83 ? 14.305 6.18 -1.341 1 93.44 83 ASN B O 1
ATOM 1472 N N . ASP B 1 84 ? 15.859 6.484 0.235 1 89.81 84 ASP B N 1
ATOM 1473 C CA . ASP B 1 84 ? 16.547 7.535 -0.517 1 89.81 84 ASP B CA 1
ATOM 1474 C C . ASP B 1 84 ? 18.047 7.488 -0.277 1 89.81 84 ASP B C 1
ATOM 1476 O O . ASP B 1 84 ? 18.5 7.16 0.824 1 89.81 84 ASP B O 1
ATOM 1480 N N . GLN B 1 85 ? 18.703 7.789 -1.267 1 88.19 85 GLN B N 1
ATOM 1481 C CA . GLN B 1 85 ? 20.156 7.75 -1.144 1 88.19 85 GLN B CA 1
ATOM 1482 C C . GLN B 1 85 ? 20.672 8.906 -0.29 1 88.19 85 GLN B C 1
ATOM 1484 O O . GLN B 1 85 ? 21.719 8.805 0.342 1 88.19 85 GLN B O 1
ATOM 1489 N N . ASN B 1 86 ? 19.922 10 -0.249 1 88.69 86 ASN B N 1
ATOM 1490 C CA . ASN B 1 86 ? 20.422 11.219 0.373 1 88.69 86 ASN B CA 1
ATOM 1491 C C . ASN B 1 86 ? 19.641 11.562 1.634 1 88.69 86 ASN B C 1
ATOM 1493 O O . ASN B 1 86 ? 19.922 12.57 2.291 1 88.69 86 ASN B O 1
ATOM 1497 N N . SER B 1 87 ? 18.656 10.852 1.932 1 88.38 87 SER B N 1
ATOM 1498 C CA . SER B 1 87 ? 17.812 11.109 3.102 1 88.38 87 SER B CA 1
ATOM 1499 C C . SER B 1 87 ? 17.484 9.82 3.844 1 88.38 87 SER B C 1
ATOM 1501 O O . SER B 1 87 ? 17.578 8.734 3.273 1 88.38 87 SER B O 1
ATOM 1503 N N . PRO B 1 88 ? 17.219 9.969 5.117 1 91.06 88 PRO B N 1
ATOM 1504 C CA . PRO B 1 88 ? 16.828 8.766 5.852 1 91.06 88 PRO B CA 1
ATOM 1505 C C . PRO B 1 88 ? 15.57 8.109 5.281 1 91.06 88 PRO B C 1
ATOM 1507 O O . PRO B 1 88 ? 14.734 8.789 4.676 1 91.06 88 PRO B O 1
ATOM 1510 N N . PRO B 1 89 ? 15.445 6.797 5.465 1 93.62 89 PRO B N 1
ATOM 1511 C CA . PRO B 1 89 ? 14.234 6.109 5 1 93.62 89 PRO B CA 1
ATOM 1512 C C . PRO B 1 89 ? 12.961 6.672 5.621 1 93.62 89 PRO B C 1
ATOM 1514 O O . PRO B 1 89 ? 12.961 7.078 6.785 1 93.62 89 PRO B O 1
ATOM 1517 N N . THR B 1 90 ? 11.953 6.766 4.879 1 94.31 90 THR B N 1
ATOM 1518 C CA . THR B 1 90 ? 10.648 7.215 5.348 1 94.31 90 THR B CA 1
ATOM 1519 C C . THR B 1 90 ? 9.617 6.094 5.25 1 94.31 90 THR B C 1
ATOM 1521 O O . THR B 1 90 ? 9.695 5.25 4.352 1 94.31 90 THR B O 1
ATOM 1524 N N . THR B 1 91 ? 8.742 6.074 6.195 1 94.38 91 THR B N 1
ATOM 1525 C CA . THR B 1 91 ? 7.688 5.062 6.195 1 94.38 91 THR B CA 1
ATOM 1526 C C . THR B 1 91 ? 6.324 5.703 6.445 1 94.38 91 THR B C 1
ATOM 1528 O O . THR B 1 91 ? 6.176 6.523 7.355 1 94.38 91 THR B O 1
ATOM 1531 N N . TYR B 1 92 ? 5.355 5.367 5.582 1 94.94 92 TYR B N 1
ATOM 1532 C CA . TYR B 1 92 ? 3.953 5.684 5.832 1 94.94 92 TYR B CA 1
ATOM 1533 C C . TYR B 1 92 ? 3.238 4.512 6.492 1 94.94 92 TYR B C 1
ATOM 1535 O O . TYR B 1 92 ? 3.141 3.428 5.91 1 94.94 92 TYR B O 1
ATOM 1543 N N . HIS B 1 93 ? 2.826 4.754 7.672 1 95.44 93 HIS B N 1
ATOM 1544 C CA . HIS B 1 93 ? 1.929 3.826 8.344 1 95.44 93 HIS B CA 1
ATOM 1545 C C . HIS B 1 93 ? 0.472 4.242 8.172 1 95.44 93 HIS B C 1
ATOM 1547 O O . HIS B 1 93 ? 0.089 5.352 8.555 1 95.44 93 HIS B O 1
ATOM 1553 N N . ILE B 1 94 ? -0.36 3.346 7.664 1 96.25 94 ILE B N 1
ATOM 1554 C CA . ILE B 1 94 ? -1.733 3.689 7.312 1 96.25 94 ILE B CA 1
ATOM 1555 C C . ILE B 1 94 ? -2.695 2.686 7.945 1 96.25 94 ILE B C 1
ATOM 1557 O O . ILE B 1 94 ? -2.543 1.475 7.762 1 96.25 94 ILE B O 1
ATOM 1561 N N . ALA B 1 95 ? -3.555 3.172 8.711 1 95.94 95 ALA B N 1
ATOM 1562 C CA . ALA B 1 95 ? -4.602 2.355 9.32 1 95.94 95 ALA B CA 1
ATOM 1563 C C . ALA B 1 95 ? -5.988 2.844 8.906 1 95.94 95 ALA B C 1
ATOM 1565 O O . ALA B 1 95 ? -6.238 4.051 8.852 1 95.94 95 ALA B O 1
ATOM 1566 N N . LEU B 1 96 ? -6.777 1.858 8.578 1 94.31 96 LEU B N 1
ATOM 1567 C CA . LEU B 1 96 ? -8.125 2.193 8.133 1 94.31 96 LEU B CA 1
ATOM 1568 C C . LEU B 1 96 ? -9.156 1.843 9.203 1 94.31 96 LEU B C 1
ATOM 1570 O O . LEU B 1 96 ? -9.141 0.732 9.742 1 94.31 96 LEU B O 1
ATOM 1574 N N . SER B 1 97 ? -9.875 2.826 9.539 1 92.62 97 SER B N 1
ATOM 1575 C CA . SER B 1 97 ? -11.078 2.584 10.32 1 92.62 97 SER B CA 1
ATOM 1576 C C . SER B 1 97 ? -12.32 2.578 9.438 1 92.62 97 SER B C 1
ATOM 1578 O O . SER B 1 97 ? -12.211 2.584 8.211 1 92.62 97 SER B O 1
ATOM 1580 N N . LYS B 1 98 ? -13.508 2.496 10.008 1 89.62 98 LYS B N 1
ATOM 1581 C CA . LYS B 1 98 ? -14.766 2.449 9.266 1 89.62 98 LYS B CA 1
ATOM 1582 C C . LYS B 1 98 ? -14.977 3.736 8.469 1 89.62 98 LYS B C 1
ATOM 1584 O O . LYS B 1 98 ? -15.367 3.693 7.301 1 89.62 98 LYS B O 1
ATOM 1589 N N . SER B 1 99 ? -14.617 4.875 9.031 1 94 99 SER B N 1
ATOM 1590 C CA . SER B 1 99 ? -14.961 6.137 8.383 1 94 99 SER B CA 1
ATOM 1591 C C . SER B 1 99 ? -13.711 6.934 8.031 1 94 99 SER B C 1
ATOM 1593 O O . SER B 1 99 ? -13.758 7.844 7.203 1 94 99 SER B O 1
ATOM 1595 N N . SER B 1 100 ? -12.641 6.559 8.688 1 95.44 100 SER B N 1
ATOM 1596 C CA . SER B 1 100 ? -11.453 7.391 8.547 1 95.44 100 SER B CA 1
ATOM 1597 C C . SER B 1 100 ? -10.211 6.543 8.297 1 95.44 100 SER B C 1
ATOM 1599 O O . SER B 1 100 ? -10.133 5.395 8.742 1 95.44 100 SER B O 1
ATOM 1601 N N . THR B 1 101 ? -9.328 7.207 7.598 1 95.69 101 THR B N 1
ATOM 1602 C CA . THR B 1 101 ? -7.992 6.66 7.414 1 95.69 101 THR B CA 1
ATOM 1603 C C . THR B 1 101 ? -6.961 7.48 8.18 1 95.69 101 THR B C 1
ATOM 1605 O O . THR B 1 101 ? -6.914 8.711 8.047 1 95.69 101 THR B O 1
ATOM 1608 N N . PHE B 1 102 ? -6.125 6.77 8.984 1 94.94 102 PHE B N 1
ATOM 1609 C CA . PHE B 1 102 ? -5.059 7.414 9.742 1 94.94 102 PHE B CA 1
ATOM 1610 C C . PHE B 1 102 ? -3.701 7.145 9.109 1 94.94 102 PHE B C 1
ATOM 1612 O O . PHE B 1 102 ? -3.355 5.996 8.828 1 94.94 102 PHE B O 1
ATOM 1619 N N . VAL B 1 103 ? -2.975 8.273 8.922 1 96.44 103 VAL B N 1
ATOM 1620 C CA . VAL B 1 103 ? -1.665 8.18 8.281 1 96.44 103 VAL B CA 1
ATOM 1621 C C . VAL B 1 103 ? -0.597 8.758 9.211 1 96.44 103 VAL B C 1
ATOM 1623 O O . VAL B 1 103 ? -0.734 9.875 9.703 1 96.44 103 VAL B O 1
ATOM 1626 N N . VAL B 1 104 ? 0.459 7.977 9.508 1 95.44 104 VAL B N 1
ATOM 1627 C CA . VAL B 1 104 ? 1.608 8.469 10.266 1 95.44 104 VAL B CA 1
ATOM 1628 C C . VAL B 1 104 ? 2.875 8.336 9.422 1 95.44 104 VAL B C 1
ATOM 1630 O O . VAL B 1 104 ? 3.148 7.266 8.867 1 95.44 104 VAL B O 1
ATOM 1633 N N . LEU B 1 105 ? 3.518 9.445 9.25 1 94.62 105 LEU B N 1
ATOM 1634 C CA . LEU B 1 105 ? 4.797 9.484 8.555 1 94.62 105 LEU B CA 1
ATOM 1635 C C . LEU B 1 105 ? 5.957 9.398 9.539 1 94.62 105 LEU B C 1
ATOM 1637 O O . LEU B 1 105 ? 6.035 10.195 10.484 1 94.62 105 LEU B O 1
ATOM 1641 N N . THR B 1 106 ? 6.863 8.391 9.359 1 94.69 106 THR B N 1
ATOM 1642 C CA . THR B 1 106 ? 8.047 8.281 10.203 1 94.69 106 THR B CA 1
ATOM 1643 C C . THR B 1 106 ? 9.32 8.305 9.359 1 94.69 106 THR B C 1
ATOM 1645 O O . THR B 1 106 ? 9.273 8.039 8.156 1 94.69 106 THR B O 1
ATOM 1648 N N . GLN B 1 107 ? 10.406 8.781 10.062 1 93.12 107 GLN B N 1
ATOM 1649 C CA . GLN B 1 107 ? 11.719 8.781 9.43 1 93.12 107 GLN B CA 1
ATOM 1650 C C . GLN B 1 107 ? 12.773 8.156 10.336 1 93.12 107 GLN B C 1
ATOM 1652 O O . GLN B 1 107 ? 12.641 8.188 11.562 1 93.12 107 GLN B O 1
#

Sequence (214 aa):
MSLLSRDLQAKASFNLQSLEAIEGQKGYGVIDNTNGTVIHSEGILKNQPELLTHIYFILQDVNGLLTSSNSGETMKKLQIKFNDQNSPPTTYHIALSKSSTFVVLTQMSLLSRDLQAKASFNLQSLEAIEGQKGYGVIDNTNGTVIHSEGILKNQPELLTHIYFILQDVNGLLTSSNSGETMKKLQIKFNDQNSPPTTYHIALSKSSTFVVLTQ

Nearest PDB structures (foldseek):
  8bwy-assembly1_F  TM=6.742E-01  e=5.584E-05  Chlamydomonas reinhardtii
  7kek-assembly1_F  TM=6.526E-01  e=1.357E-04  Tetrahymena thermophila
  7k5b-assembly1_F  TM=6.339E-01  e=2.311E-04  Tetrahymena thermophila
  8dhb-assembly1_A  TM=6.782E-01  e=5.679E-02  Homo sapiens
  7q3e-assembly1_C  TM=4.231E-01  e=7.195E-02  Mus musculus

pLDDT: mean 81.26, std 21.97, range [27.39, 97.25]